Protein AF-M1ERC7-F1 (afdb_monomer_lite)

Organism: Mustela putorius furo (NCBI:txid9669)

InterPro domains:
  IPR040314 Protein DOP1 [PTHR14042] (1-343)
  IPR056458 DOP1-like, middle TPR domain [PF24597] (33-243)

pLDDT: mean 75.68, std 22.54, range [25.47, 97.25]

Secondary structure (DSSP, 8-state):
-HHHHHTTB-TTS-B-S---SS-S-HHHHHHHHIIIIIHHHHHHHHHHHHT---SS--HHHHHHHHHHHHHHHHHHHT-TTTHHHHHHHHHHHHHHHHHHHHHHHHGGG-----SS--HHHHHHHHH-HHHHHHHHHHHHHHHTS-TTHHHHHHHHHHHHTTS-S-----SS--SSPPPPHHHHHHHHHHHHHHS-GGG-HHIIIIIHHHHHHHHHHHHHH-GGGS-HHHHHHHHHHHHHHHHH----GGGTS--------------------------------PPPPP-------------HHHHHHS---SS-TT-TTTTSTTSHHHHHHHHHHHHHHHHHIIIIIGGGSSS--------

Radius of gyration: 28.23 Å; chains: 1; bounding box: 83×84×84 Å

Sequence (363 aa):
RLYAWLLGSDIKGNTIVPESELSNSYEDQSSYFFERYSKDLLVEGLAEILHQKFSDADVEERHHAYLKPFRVLVSLLDKPEIGPRVVGDLFLEVIRAFYSYCGDALGSDLKLSYTQSGNSLVSAIKENRNASEIVKTVNLLITSLSTDFLWDYMTRCFEDCFRPAKRTFPVGKSISPPPTVSELCTLLVFLLDVIPLELYSEVQTQYLPQVLGCLVQPLAEEMEALSLPELTQALKTCFKVLSKVQMPPSYLDMEPTSGSTSPVKGENCEVIIDTKAVIPADEDASFPPLKSEDSGIGLSASSPELSEHLRVPRVSPEKDDVWKKGGSMQRTFLCIQELIANFAHKNIFGAQLAGSREENKCD

Structure (mmCIF, N/CA/C/O backbone):
data_AF-M1ERC7-F1
#
_entry.id   AF-M1ERC7-F1
#
loop_
_atom_site.group_PDB
_atom_site.id
_atom_site.type_symbol
_atom_site.label_atom_id
_atom_site.label_alt_id
_atom_site.label_comp_id
_atom_site.label_asym_id
_atom_site.label_entity_id
_atom_site.label_seq_id
_atom_site.pdbx_PDB_ins_code
_atom_site.Cartn_x
_atom_site.Cartn_y
_atom_site.Cartn_z
_atom_site.occupancy
_atom_site.B_iso_or_equiv
_atom_site.auth_seq_id
_atom_site.auth_comp_id
_atom_site.auth_asym_id
_atom_site.auth_atom_id
_atom_site.pdbx_PDB_model_num
ATOM 1 N N . ARG A 1 1 ? 18.294 3.013 -24.416 1.00 86.06 1 ARG A N 1
ATOM 2 C CA . ARG A 1 1 ? 17.858 2.029 -25.443 1.00 86.06 1 ARG A CA 1
ATOM 3 C C . ARG A 1 1 ? 16.463 1.500 -25.143 1.00 86.06 1 ARG A C 1
ATOM 5 O O . ARG A 1 1 ? 15.599 1.761 -25.957 1.00 86.06 1 ARG A O 1
ATOM 12 N N . LEU A 1 2 ? 16.225 0.851 -23.993 1.00 87.50 2 LEU A N 1
ATOM 13 C CA . LEU A 1 2 ? 14.877 0.394 -23.614 1.00 87.50 2 LEU A CA 1
ATOM 14 C C . LEU A 1 2 ? 13.842 1.532 -23.653 1.00 87.50 2 LEU A C 1
ATOM 16 O O . LEU A 1 2 ? 12.835 1.391 -24.326 1.00 87.50 2 LEU A O 1
ATOM 20 N N . TYR A 1 3 ? 14.139 2.686 -23.044 1.00 90.06 3 TYR A N 1
ATOM 21 C CA . TYR A 1 3 ? 13.243 3.851 -23.101 1.00 90.06 3 TYR A CA 1
ATOM 22 C C . TYR A 1 3 ? 12.925 4.323 -24.523 1.00 90.06 3 TYR A C 1
ATOM 24 O O . TYR A 1 3 ? 11.787 4.658 -24.803 1.00 90.06 3 TYR A O 1
ATOM 32 N N . ALA A 1 4 ? 13.901 4.293 -25.436 1.00 88.50 4 ALA A N 1
ATOM 33 C CA . ALA A 1 4 ? 13.665 4.669 -26.828 1.00 88.50 4 ALA A CA 1
ATOM 34 C C . ALA A 1 4 ? 12.665 3.706 -27.493 1.00 88.50 4 ALA A C 1
ATOM 36 O O . ALA A 1 4 ? 11.726 4.138 -28.148 1.00 88.50 4 ALA A O 1
ATOM 37 N N . TRP A 1 5 ? 12.800 2.401 -27.224 1.00 89.12 5 TRP A N 1
ATOM 38 C CA . TRP A 1 5 ? 11.854 1.393 -27.704 1.00 89.12 5 TRP A CA 1
ATOM 39 C C . TRP A 1 5 ? 10.451 1.577 -27.114 1.00 89.12 5 TRP A C 1
ATOM 41 O O . TRP A 1 5 ? 9.474 1.551 -27.854 1.00 89.12 5 TRP A O 1
ATOM 51 N N . LEU A 1 6 ? 10.356 1.833 -25.804 1.00 91.06 6 LEU A N 1
ATOM 52 C CA . LEU A 1 6 ? 9.080 2.067 -25.120 1.00 91.06 6 LEU A CA 1
ATOM 53 C C . LEU A 1 6 ? 8.359 3.327 -25.624 1.00 91.06 6 LEU A C 1
ATOM 55 O O . LEU A 1 6 ? 7.132 3.337 -25.653 1.00 91.06 6 LEU A O 1
ATOM 59 N N . LEU A 1 7 ? 9.107 4.353 -26.041 1.00 89.50 7 LEU A N 1
ATOM 60 C CA . LEU A 1 7 ? 8.587 5.643 -26.514 1.00 89.50 7 LEU A CA 1
ATOM 61 C C . LEU A 1 7 ? 8.508 5.754 -28.047 1.00 89.50 7 LEU A C 1
ATOM 63 O O . LEU A 1 7 ? 8.162 6.811 -28.562 1.00 89.50 7 LEU A O 1
ATOM 67 N N . GLY A 1 8 ? 8.843 4.698 -28.796 1.00 86.38 8 GLY A N 1
ATOM 68 C CA . GLY A 1 8 ? 8.731 4.703 -30.261 1.00 86.38 8 GLY A CA 1
ATOM 69 C C . GLY A 1 8 ? 9.753 5.599 -30.973 1.00 86.38 8 GLY A C 1
ATOM 70 O O . GLY A 1 8 ? 9.501 6.062 -32.089 1.00 86.38 8 GLY A O 1
ATOM 71 N N . SER A 1 9 ? 10.908 5.832 -30.345 1.00 85.12 9 SER A N 1
ATOM 72 C CA . SER A 1 9 ? 12.025 6.604 -30.896 1.00 85.12 9 SER A CA 1
ATOM 73 C C . SER A 1 9 ? 13.241 5.726 -31.203 1.00 85.12 9 SER A C 1
ATOM 75 O O . SER A 1 9 ? 13.438 4.642 -30.643 1.00 85.12 9 SER A O 1
ATOM 77 N N . ASP A 1 10 ? 14.090 6.184 -32.121 1.00 82.12 10 ASP A N 1
ATOM 78 C CA . ASP A 1 10 ? 15.396 5.573 -32.343 1.00 82.12 10 ASP A CA 1
ATOM 79 C C . ASP A 1 10 ? 16.378 5.928 -31.205 1.00 82.12 10 ASP A C 1
ATOM 81 O O . ASP A 1 10 ? 16.125 6.767 -30.340 1.00 82.12 10 ASP A O 1
ATOM 85 N N . ILE A 1 11 ? 17.557 5.299 -31.192 1.00 79.62 11 ILE A N 1
ATOM 86 C CA . ILE A 1 11 ? 18.588 5.581 -30.174 1.00 79.62 11 ILE A CA 1
ATOM 87 C C . ILE A 1 11 ? 19.139 7.018 -30.216 1.00 79.62 11 ILE A C 1
ATOM 89 O O . ILE A 1 11 ? 19.905 7.384 -29.325 1.00 79.62 11 ILE A O 1
ATOM 93 N N . LYS A 1 12 ? 18.803 7.794 -31.251 1.00 78.19 12 LYS A N 1
ATOM 94 C CA . LYS A 1 12 ? 19.171 9.198 -31.442 1.00 78.19 12 LYS A CA 1
ATOM 95 C C . LYS A 1 12 ? 18.010 10.152 -31.109 1.00 78.19 12 LYS A C 1
ATOM 97 O O . LYS A 1 12 ? 18.228 11.356 -31.160 1.00 78.19 12 LYS A O 1
ATOM 102 N N . GLY A 1 13 ? 16.832 9.635 -30.742 1.00 70.38 13 GLY A N 1
ATOM 103 C CA . GLY A 1 13 ? 15.638 10.414 -30.407 1.00 70.38 13 GLY A CA 1
ATOM 104 C C . GLY A 1 13 ? 14.727 10.750 -31.593 1.00 70.38 13 GLY A C 1
ATOM 105 O O . GLY A 1 13 ? 13.829 11.567 -31.440 1.00 70.38 13 GLY A O 1
ATOM 106 N N . ASN A 1 14 ? 14.929 10.151 -32.770 1.00 72.88 14 ASN A N 1
ATOM 107 C CA . ASN A 1 14 ? 14.043 10.366 -33.916 1.00 72.88 14 ASN A CA 1
ATOM 108 C C . ASN A 1 14 ? 12.786 9.499 -33.788 1.00 72.88 14 ASN A C 1
ATOM 110 O O . ASN A 1 14 ? 12.894 8.284 -33.602 1.00 72.88 14 ASN A O 1
ATOM 114 N N . THR A 1 15 ? 11.608 10.102 -33.933 1.00 70.94 15 THR A N 1
ATOM 115 C CA . THR A 1 15 ? 10.321 9.395 -33.927 1.00 70.94 15 THR A CA 1
ATOM 116 C C . THR A 1 15 ? 10.227 8.432 -35.113 1.00 70.94 15 THR A C 1
ATOM 118 O O . THR A 1 15 ? 10.478 8.813 -36.255 1.00 70.94 15 THR A O 1
ATOM 121 N N . ILE A 1 16 ? 9.872 7.170 -34.852 1.00 68.75 16 ILE A N 1
ATOM 122 C CA . ILE A 1 16 ? 9.747 6.119 -35.885 1.00 68.75 16 ILE A CA 1
ATOM 123 C C . ILE A 1 16 ? 8.293 6.012 -36.396 1.00 68.75 16 ILE A C 1
ATOM 125 O O . ILE A 1 16 ? 8.020 5.408 -37.433 1.00 68.75 16 ILE A O 1
ATOM 129 N N . VAL A 1 17 ? 7.345 6.600 -35.665 1.00 63.00 17 VAL A N 1
ATOM 130 C CA . VAL A 1 17 ? 5.902 6.527 -35.930 1.00 63.00 17 VAL A CA 1
ATOM 131 C C . VAL A 1 17 ? 5.508 7.525 -37.029 1.00 63.00 17 VAL A C 1
ATOM 133 O O . VAL A 1 17 ? 5.978 8.662 -36.987 1.00 63.00 17 VAL A O 1
ATOM 136 N N . PRO A 1 18 ? 4.643 7.150 -37.994 1.00 55.28 18 PRO A N 1
ATOM 137 C CA . PRO A 1 18 ? 4.116 8.095 -38.977 1.00 55.28 18 PRO A CA 1
ATOM 138 C C . PRO A 1 18 ? 3.372 9.231 -38.267 1.00 55.28 18 PRO A C 1
ATOM 140 O O . PRO A 1 18 ? 2.597 8.947 -37.354 1.00 55.28 18 PRO A O 1
ATOM 143 N N . GLU A 1 19 ? 3.594 10.482 -38.687 1.00 54.75 19 GLU A N 1
ATOM 144 C CA . GLU A 1 19 ? 2.871 11.659 -38.187 1.00 54.75 19 GLU A CA 1
ATOM 145 C C . GLU A 1 19 ? 1.362 11.375 -38.183 1.00 54.75 19 GLU A C 1
ATOM 147 O O . GLU A 1 19 ? 0.713 11.291 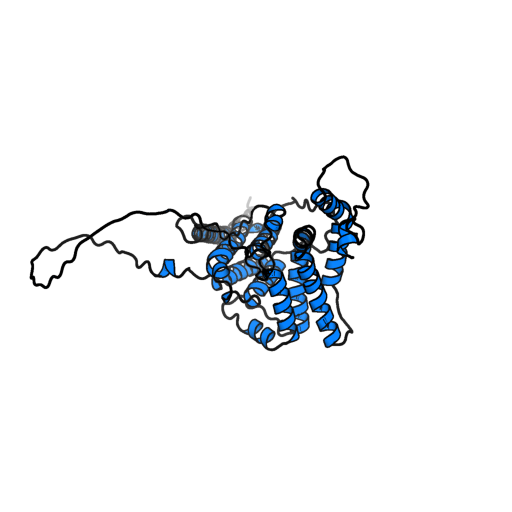-39.224 1.00 54.75 19 GLU A O 1
ATOM 152 N N . SER A 1 20 ? 0.802 11.164 -36.995 1.00 51.47 20 SER A N 1
ATOM 153 C CA . SER A 1 20 ? -0.640 11.197 -36.806 1.00 51.47 20 SER A CA 1
ATOM 154 C C . SER A 1 20 ? -1.035 12.670 -36.782 1.00 51.47 20 SER A C 1
ATOM 156 O O . SER A 1 20 ? -0.405 13.451 -36.076 1.00 51.47 20 SER A O 1
ATOM 158 N N . GLU A 1 21 ? -2.098 13.044 -37.497 1.00 53.88 21 GLU A N 1
ATOM 159 C CA . GLU A 1 21 ? -2.642 14.415 -37.567 1.00 53.88 21 GLU A CA 1
ATOM 160 C C . GLU A 1 21 ? -3.097 14.993 -36.200 1.00 53.88 21 GLU A C 1
ATOM 162 O O . GLU A 1 21 ? -3.623 16.103 -36.129 1.00 53.88 21 GLU A O 1
ATOM 167 N N . LEU A 1 22 ? -2.897 14.261 -35.098 1.00 54.19 22 LEU A N 1
ATOM 168 C CA . LEU A 1 22 ? -3.092 14.716 -33.727 1.00 54.19 22 LEU A CA 1
ATOM 169 C C . LEU A 1 22 ? -1.740 15.078 -33.082 1.00 54.19 22 LEU A C 1
ATOM 171 O O . LEU A 1 22 ? -1.038 14.197 -32.596 1.00 54.19 22 LEU A O 1
ATOM 175 N N . SER A 1 23 ? -1.469 16.385 -32.997 1.00 51.91 23 SER A N 1
ATOM 176 C CA . SER A 1 23 ? -0.420 17.059 -32.204 1.00 51.91 23 SER A CA 1
ATOM 177 C C . SER A 1 23 ? 0.955 17.307 -32.860 1.00 51.91 23 SER A C 1
ATOM 179 O O . SER A 1 23 ? 1.642 16.407 -33.337 1.00 51.91 23 SER A O 1
ATOM 181 N N . ASN A 1 24 ? 1.378 18.580 -32.788 1.00 56.75 24 ASN A N 1
ATOM 182 C CA . ASN A 1 24 ? 2.671 19.114 -33.238 1.00 56.75 24 ASN A CA 1
ATOM 183 C C . ASN A 1 24 ? 3.792 18.997 -32.173 1.00 56.75 24 ASN A C 1
ATOM 185 O O . ASN A 1 24 ? 4.873 19.550 -32.369 1.00 56.75 24 ASN A O 1
ATOM 189 N N . SER A 1 25 ? 3.537 18.345 -31.030 1.00 63.69 25 SER A N 1
ATOM 190 C CA . SER A 1 25 ? 4.474 18.206 -29.904 1.00 63.69 25 SER A CA 1
ATOM 191 C C . SER A 1 25 ? 5.096 16.801 -29.852 1.00 63.69 25 SER A C 1
ATOM 193 O O . SER A 1 25 ? 4.392 15.795 -29.927 1.00 63.69 25 SER A O 1
ATOM 195 N N . TYR A 1 26 ? 6.421 16.715 -29.687 1.00 62.91 26 TYR A N 1
ATOM 196 C CA . TYR A 1 26 ? 7.154 15.445 -29.544 1.00 62.91 26 TYR A CA 1
ATOM 197 C C . TYR A 1 26 ? 6.795 14.683 -28.250 1.00 62.91 26 TYR A C 1
ATOM 199 O O . TYR A 1 26 ? 6.750 13.448 -28.241 1.00 62.91 26 TYR A O 1
ATOM 207 N N . GLU A 1 27 ? 6.508 15.403 -27.161 1.00 65.75 27 GLU A N 1
ATOM 208 C CA . GLU A 1 27 ? 6.113 14.814 -25.869 1.00 65.75 27 GLU A CA 1
ATOM 209 C C . GLU A 1 27 ? 4.746 14.118 -25.961 1.00 65.75 27 GLU A C 1
ATOM 211 O O . GLU A 1 27 ? 4.568 13.012 -25.439 1.00 65.75 27 GLU A O 1
ATOM 216 N N . ASP A 1 28 ? 3.814 14.700 -26.723 1.00 72.06 28 ASP A N 1
ATOM 217 C CA . ASP A 1 28 ? 2.489 14.119 -26.960 1.00 72.06 28 ASP A CA 1
ATOM 218 C C . ASP A 1 28 ? 2.580 12.834 -27.789 1.00 72.06 28 ASP A C 1
ATOM 220 O O . ASP A 1 28 ? 1.895 11.851 -27.501 1.00 72.06 28 ASP A O 1
ATOM 224 N N . GLN A 1 29 ? 3.459 12.806 -28.796 1.00 79.00 29 GLN A N 1
ATOM 225 C CA . GLN A 1 29 ? 3.671 11.625 -29.640 1.00 79.00 29 GLN A CA 1
ATOM 226 C C . GLN A 1 29 ? 4.288 10.462 -28.853 1.00 79.00 29 GLN A C 1
ATOM 228 O O . GLN A 1 29 ? 3.850 9.317 -28.996 1.00 79.00 29 GLN A O 1
ATOM 233 N N . SER A 1 30 ? 5.269 10.755 -27.995 1.00 82.94 30 SER A N 1
ATOM 234 C CA . SER A 1 30 ? 5.944 9.759 -27.152 1.00 82.94 30 SER A CA 1
ATOM 235 C C . SER A 1 30 ? 4.983 9.156 -26.122 1.00 82.94 30 SER A C 1
ATOM 237 O O . SER A 1 30 ? 4.906 7.934 -25.974 1.00 82.94 30 SER A O 1
ATOM 239 N N . SER A 1 31 ? 4.191 10.009 -25.466 1.00 84.44 31 SER A N 1
ATOM 240 C CA . SER A 1 31 ? 3.171 9.598 -24.496 1.00 84.44 31 SER A CA 1
ATOM 241 C C . SER A 1 31 ? 2.062 8.774 -25.151 1.00 84.44 31 SER A C 1
ATOM 243 O O . SER A 1 31 ? 1.659 7.735 -24.626 1.00 84.44 31 SER A O 1
ATOM 245 N N . TYR A 1 32 ? 1.598 9.198 -26.330 1.00 84.75 32 TYR A N 1
ATOM 246 C CA . TYR A 1 32 ? 0.604 8.466 -27.111 1.00 84.75 32 TYR A CA 1
ATOM 247 C C . TYR A 1 32 ? 1.101 7.080 -27.522 1.00 84.75 32 TYR A C 1
ATOM 249 O O . TYR A 1 32 ? 0.381 6.090 -27.378 1.00 84.75 32 TYR A O 1
ATOM 257 N N . PHE A 1 33 ? 2.332 6.997 -28.034 1.00 88.81 33 PHE A N 1
ATOM 258 C CA . PHE A 1 33 ? 2.923 5.726 -28.432 1.00 88.81 33 PHE A CA 1
ATOM 259 C C . PHE A 1 33 ? 3.041 4.777 -27.240 1.00 88.81 33 PHE A C 1
ATOM 261 O O . PHE A 1 33 ? 2.647 3.612 -27.341 1.00 88.81 33 PHE A O 1
ATOM 268 N N . PHE A 1 34 ? 3.549 5.281 -26.113 1.00 90.75 34 PHE A N 1
ATOM 269 C CA . PHE A 1 34 ? 3.705 4.489 -24.903 1.00 90.75 34 PHE A CA 1
ATOM 270 C C . PHE A 1 34 ? 2.368 3.913 -24.435 1.00 90.75 34 PHE A C 1
ATOM 272 O O . PHE A 1 34 ? 2.259 2.696 -24.280 1.00 90.75 34 PHE A O 1
ATOM 279 N N . GLU A 1 35 ? 1.346 4.762 -24.292 1.00 89.06 35 GLU A N 1
ATOM 280 C CA . GLU A 1 35 ? 0.014 4.349 -23.840 1.00 89.06 35 GLU A CA 1
ATOM 281 C C . GLU A 1 35 ? -0.619 3.330 -24.793 1.00 89.06 35 GLU A C 1
ATOM 283 O O . GLU A 1 35 ? -1.254 2.378 -24.352 1.00 89.06 35 GLU A O 1
ATOM 288 N N . ARG A 1 36 ? -0.434 3.504 -26.107 1.00 88.00 36 ARG A N 1
ATOM 289 C CA . ARG A 1 36 ? -1.098 2.668 -27.111 1.00 88.00 36 ARG A CA 1
ATOM 290 C C . ARG A 1 36 ? -0.432 1.310 -27.335 1.00 88.00 36 ARG A C 1
ATOM 292 O O . ARG A 1 36 ? -1.132 0.367 -27.702 1.00 88.00 36 ARG A O 1
ATOM 299 N N . TYR A 1 37 ? 0.892 1.215 -27.204 1.00 89.69 37 TYR A N 1
ATOM 300 C CA . TYR A 1 37 ? 1.636 0.035 -27.668 1.00 89.69 37 TYR A CA 1
ATOM 301 C C . TYR A 1 37 ? 2.538 -0.610 -26.616 1.00 89.69 37 TYR A C 1
ATOM 303 O O . TYR A 1 37 ? 2.740 -1.822 -26.663 1.00 89.69 37 TYR A O 1
ATOM 311 N N . SER A 1 38 ? 3.101 0.171 -25.693 1.00 93.50 38 SER A N 1
ATOM 312 C CA . SER A 1 38 ? 4.188 -0.297 -24.822 1.00 93.50 38 SER A CA 1
ATOM 313 C C . SER A 1 38 ? 3.749 -0.539 -23.384 1.00 93.50 38 SER A C 1
ATO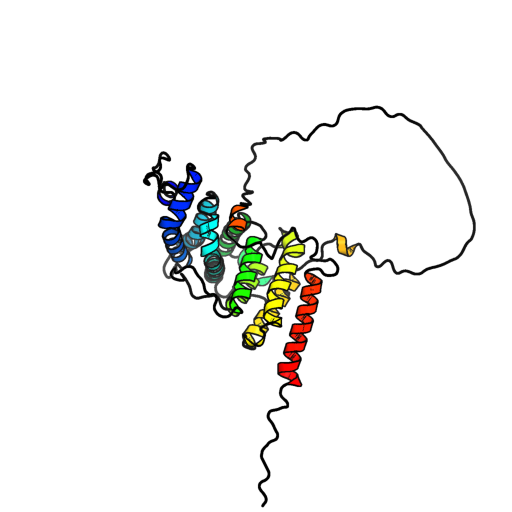M 315 O O . SER A 1 38 ? 4.295 -1.424 -22.725 1.00 93.50 38 SER A O 1
ATOM 317 N N . LYS A 1 39 ? 2.789 0.249 -22.889 1.00 92.81 39 LYS A N 1
ATOM 318 C CA . LYS A 1 39 ? 2.392 0.275 -21.481 1.00 92.81 39 LYS A CA 1
ATOM 319 C C . LYS A 1 39 ? 1.920 -1.088 -20.986 1.00 92.81 39 LYS A C 1
ATOM 321 O O . LYS A 1 39 ? 2.518 -1.612 -20.053 1.00 92.81 39 LYS A O 1
ATOM 326 N N . ASP A 1 40 ? 0.930 -1.684 -21.647 1.00 91.69 40 ASP A N 1
ATOM 327 C CA . ASP A 1 40 ? 0.350 -2.965 -21.221 1.00 91.69 40 ASP A CA 1
ATOM 328 C C . ASP A 1 40 ? 1.393 -4.092 -21.195 1.00 91.69 40 ASP A C 1
ATOM 330 O O . ASP A 1 40 ? 1.443 -4.869 -20.246 1.00 91.69 40 ASP A O 1
ATOM 334 N N . LEU A 1 41 ? 2.285 -4.137 -22.193 1.00 92.69 41 LEU A N 1
ATOM 335 C CA . LEU A 1 41 ? 3.365 -5.129 -22.264 1.00 92.69 41 LEU A CA 1
ATOM 336 C C . LEU A 1 41 ? 4.388 -4.947 -21.138 1.00 92.69 41 LEU A C 1
ATOM 338 O O . LEU A 1 41 ? 4.870 -5.924 -20.562 1.00 92.69 41 LEU A O 1
ATOM 342 N N . LEU A 1 42 ? 4.744 -3.696 -20.833 1.00 94.31 42 LEU A N 1
ATOM 343 C CA . LEU A 1 42 ? 5.668 -3.383 -19.748 1.00 94.31 42 LEU A CA 1
ATOM 344 C C . LEU A 1 42 ? 5.052 -3.720 -18.388 1.00 94.31 42 LEU A C 1
ATOM 346 O O . LEU A 1 42 ? 5.729 -4.297 -17.540 1.00 94.31 42 LEU A O 1
ATOM 350 N N . VAL A 1 43 ? 3.776 -3.387 -18.198 1.00 93.38 43 VAL A N 1
ATOM 351 C CA . VAL A 1 43 ? 3.012 -3.699 -16.990 1.00 93.38 43 VAL A CA 1
ATOM 352 C C . VAL A 1 43 ? 2.912 -5.216 -16.795 1.00 93.38 43 VAL A C 1
ATOM 354 O O . VAL A 1 43 ? 3.274 -5.708 -15.729 1.00 93.38 43 VAL A O 1
ATOM 357 N N . GLU A 1 44 ? 2.524 -5.974 -17.824 1.00 92.56 44 GLU A N 1
ATOM 358 C CA . GLU A 1 44 ? 2.437 -7.442 -17.765 1.00 92.56 44 GLU A CA 1
ATOM 359 C C . GLU A 1 44 ? 3.797 -8.080 -17.435 1.00 92.56 44 GLU A C 1
ATOM 361 O O . GLU A 1 44 ? 3.897 -8.890 -16.512 1.00 92.56 44 GLU A O 1
ATOM 366 N N . GLY A 1 45 ? 4.869 -7.654 -18.112 1.00 93.06 45 GLY A N 1
ATOM 367 C CA . GLY A 1 45 ? 6.212 -8.183 -17.864 1.00 93.06 45 GLY A CA 1
ATOM 368 C C . GLY A 1 45 ? 6.754 -7.852 -16.469 1.00 93.06 45 GLY A C 1
ATOM 369 O O . GLY A 1 45 ? 7.404 -8.684 -15.839 1.00 93.06 45 GLY A O 1
ATOM 370 N N . LEU A 1 46 ? 6.490 -6.651 -15.947 1.00 94.75 46 LEU A N 1
ATOM 371 C CA . LEU A 1 46 ? 6.910 -6.275 -14.593 1.00 94.75 46 LEU A CA 1
ATOM 372 C C . LEU A 1 46 ? 6.100 -6.991 -13.516 1.00 94.75 46 LEU A C 1
ATOM 374 O O . LEU A 1 46 ? 6.675 -7.383 -12.501 1.00 94.75 46 LEU A O 1
ATOM 378 N N . ALA A 1 47 ? 4.803 -7.190 -13.736 1.00 93.62 47 ALA A N 1
ATOM 379 C CA . ALA A 1 47 ? 3.984 -7.995 -12.846 1.00 93.62 47 ALA A CA 1
ATOM 380 C C . ALA A 1 47 ? 4.486 -9.436 -12.755 1.00 93.62 47 ALA A C 1
ATOM 382 O O . ALA A 1 47 ? 4.635 -9.964 -11.655 1.00 93.62 47 ALA A O 1
ATOM 383 N N . GLU A 1 48 ? 4.830 -10.045 -13.893 1.00 92.00 48 GLU A N 1
ATOM 384 C CA . GLU A 1 48 ? 5.414 -11.384 -13.909 1.00 92.00 48 GLU A CA 1
ATOM 385 C C . GLU A 1 48 ? 6.714 -11.431 -13.091 1.00 92.00 48 GLU A C 1
ATOM 387 O O . GLU A 1 48 ? 6.928 -12.383 -12.344 1.00 92.00 48 GLU A O 1
ATOM 392 N N . ILE A 1 49 ? 7.548 -10.381 -13.151 1.00 92.94 49 ILE A N 1
ATOM 393 C CA . ILE A 1 49 ? 8.768 -10.267 -12.333 1.00 92.94 49 ILE A CA 1
ATOM 394 C C . ILE A 1 49 ? 8.454 -10.103 -10.836 1.00 92.94 49 ILE A C 1
ATOM 396 O O . ILE A 1 49 ? 9.164 -10.661 -9.999 1.00 92.94 49 ILE A O 1
ATOM 400 N N . LEU A 1 50 ? 7.402 -9.363 -10.483 1.00 94.12 50 LEU A N 1
ATOM 401 C CA . LEU A 1 50 ? 6.944 -9.178 -9.099 1.00 94.12 50 LEU A CA 1
ATOM 402 C C . LEU A 1 50 ? 6.341 -10.455 -8.489 1.00 94.12 50 LEU A C 1
ATOM 404 O O . LEU A 1 50 ? 6.315 -10.593 -7.268 1.00 94.12 50 LEU A O 1
ATOM 408 N N . HIS A 1 51 ? 5.863 -11.391 -9.312 1.00 89.81 51 HIS A N 1
ATOM 409 C CA . HIS A 1 51 ? 5.262 -12.658 -8.869 1.00 89.81 51 HIS A CA 1
ATOM 410 C C . HIS A 1 51 ? 6.220 -13.851 -8.899 1.00 89.81 51 HIS A C 1
ATOM 412 O O . HIS A 1 51 ? 5.800 -14.984 -8.638 1.00 89.81 51 HIS A O 1
ATOM 418 N N . GLN A 1 52 ? 7.498 -13.630 -9.217 1.00 84.31 52 GLN A N 1
ATOM 419 C CA . GLN A 1 52 ? 8.472 -14.713 -9.330 1.00 84.31 52 GLN A CA 1
ATOM 420 C C . GLN A 1 52 ? 8.644 -15.455 -8.002 1.00 84.31 52 GLN A C 1
ATOM 422 O O . GLN A 1 52 ? 8.811 -14.860 -6.939 1.00 84.31 52 GLN A O 1
ATOM 427 N N . LYS A 1 53 ? 8.641 -16.789 -8.084 1.00 80.88 53 LYS A N 1
ATOM 428 C CA . LYS A 1 53 ? 8.931 -17.687 -6.962 1.00 80.88 53 LYS A CA 1
ATOM 429 C C . LYS A 1 53 ? 10.302 -18.314 -7.159 1.00 80.88 53 LYS A C 1
ATOM 431 O O . LYS A 1 53 ? 10.570 -18.897 -8.206 1.00 80.88 53 LYS A O 1
ATOM 436 N N . PHE A 1 54 ? 11.146 -18.252 -6.135 1.00 73.81 54 PHE A N 1
ATOM 437 C CA . PHE A 1 54 ? 12.517 -18.761 -6.189 1.00 73.81 54 PHE A CA 1
ATOM 438 C C . PHE A 1 54 ? 12.652 -20.031 -5.340 1.00 73.81 54 PHE A C 1
ATOM 440 O O . PHE A 1 54 ? 13.182 -19.972 -4.232 1.00 73.81 54 PHE A O 1
ATOM 447 N N . SER A 1 55 ? 12.160 -21.182 -5.822 1.00 63.22 55 SER A N 1
ATOM 448 C CA . SER A 1 55 ? 12.178 -22.436 -5.041 1.00 63.22 55 SER A CA 1
ATOM 449 C C . SER A 1 55 ? 13.582 -23.012 -4.826 1.00 63.22 55 SER A C 1
ATOM 451 O O . SER A 1 55 ? 13.832 -23.551 -3.754 1.00 63.22 55 SER A O 1
ATOM 453 N N . ASP A 1 56 ? 14.514 -22.813 -5.767 1.00 60.34 56 ASP A N 1
ATOM 454 C CA . ASP A 1 56 ? 15.786 -23.566 -5.806 1.00 60.34 56 ASP A CA 1
ATOM 455 C C . ASP A 1 56 ? 17.058 -22.704 -5.968 1.00 60.34 56 ASP A C 1
ATOM 457 O O . ASP A 1 56 ? 18.140 -23.235 -6.205 1.00 60.34 56 ASP A O 1
ATOM 461 N N . ALA A 1 57 ? 16.949 -21.376 -5.860 1.00 64.44 57 ALA A N 1
ATOM 462 C CA . ALA A 1 57 ? 18.093 -20.469 -5.999 1.00 64.44 57 ALA A CA 1
ATOM 463 C C . ALA A 1 57 ? 18.941 -20.388 -4.716 1.00 64.44 57 ALA A C 1
ATOM 465 O O . ALA A 1 57 ? 18.412 -20.503 -3.605 1.00 64.44 57 ALA A O 1
ATOM 466 N N . ASP A 1 58 ? 20.243 -20.130 -4.879 1.00 74.94 58 ASP A N 1
ATOM 467 C CA . ASP A 1 58 ? 21.136 -19.778 -3.771 1.00 74.94 58 ASP A CA 1
ATOM 468 C C . ASP A 1 58 ? 20.618 -18.538 -3.018 1.00 74.94 58 ASP A C 1
ATOM 470 O O . ASP A 1 58 ? 19.923 -17.692 -3.586 1.00 74.94 58 ASP A O 1
ATOM 474 N N . VAL A 1 59 ? 20.945 -18.417 -1.728 1.00 73.44 59 VAL A N 1
ATOM 475 C CA . VAL A 1 59 ? 20.410 -17.357 -0.853 1.00 73.44 59 VAL A CA 1
ATOM 476 C C . VAL A 1 59 ? 20.769 -15.960 -1.375 1.00 73.44 59 VAL A C 1
ATOM 478 O O . VAL A 1 59 ? 19.922 -15.065 -1.347 1.00 73.44 59 VAL A O 1
ATOM 481 N N . GLU A 1 60 ? 21.984 -15.779 -1.899 1.00 74.94 60 GLU A N 1
ATOM 482 C CA . GLU A 1 60 ? 22.448 -14.504 -2.465 1.00 74.94 60 GLU A CA 1
ATOM 483 C C . GLU A 1 60 ? 21.790 -14.203 -3.823 1.00 74.94 60 GLU A C 1
ATOM 485 O O . GLU A 1 60 ? 21.387 -13.071 -4.102 1.00 74.94 60 GLU A O 1
ATOM 490 N N . GLU A 1 61 ? 21.612 -15.222 -4.667 1.00 79.38 61 GLU A N 1
ATOM 491 C CA . GLU A 1 61 ? 20.947 -15.073 -5.966 1.00 79.38 61 GLU A CA 1
ATOM 492 C C . GLU A 1 61 ? 19.456 -14.748 -5.798 1.00 79.38 61 GLU A C 1
ATOM 494 O O . GLU A 1 61 ? 18.931 -13.842 -6.454 1.00 79.38 61 GLU A O 1
ATOM 499 N N . ARG A 1 62 ? 18.792 -15.409 -4.843 1.00 80.56 62 ARG A N 1
ATOM 500 C CA . ARG A 1 62 ? 17.410 -15.122 -4.438 1.00 80.56 62 ARG A CA 1
ATOM 501 C C . ARG A 1 62 ? 17.271 -13.693 -3.912 1.00 80.56 62 ARG A C 1
ATOM 503 O O . ARG A 1 62 ? 16.335 -12.990 -4.288 1.00 80.56 62 ARG A O 1
ATOM 510 N N . HIS A 1 63 ? 18.215 -13.241 -3.086 1.00 82.06 63 HIS A N 1
ATOM 511 C CA . HIS A 1 63 ? 18.226 -11.875 -2.561 1.00 82.06 63 HIS A CA 1
ATOM 512 C C . HIS A 1 63 ? 18.291 -10.827 -3.680 1.00 82.06 63 HIS A C 1
ATOM 514 O O . HIS A 1 63 ? 17.459 -9.919 -3.751 1.00 82.06 63 HIS A O 1
ATOM 520 N N . HIS A 1 64 ? 19.227 -10.983 -4.617 1.00 85.06 64 HIS A N 1
ATOM 521 C CA . HIS A 1 64 ? 19.318 -10.096 -5.776 1.00 85.06 64 HIS A CA 1
ATOM 522 C C . HIS A 1 64 ? 18.054 -10.109 -6.638 1.00 85.06 64 HIS A C 1
ATOM 524 O O . HIS A 1 64 ? 17.655 -9.060 -7.158 1.00 85.06 64 HIS A O 1
ATOM 530 N N . ALA A 1 65 ? 17.413 -11.269 -6.770 1.00 87.88 65 ALA A N 1
ATOM 531 C CA . ALA A 1 65 ? 16.193 -11.409 -7.543 1.00 87.88 65 ALA A CA 1
ATOM 532 C C . ALA A 1 65 ? 15.009 -10.645 -6.918 1.00 87.88 65 ALA A C 1
ATOM 534 O O . ALA A 1 65 ? 14.285 -9.976 -7.654 1.00 87.88 65 ALA A O 1
ATOM 535 N N . TYR A 1 66 ? 14.876 -10.625 -5.584 1.00 91.19 66 TYR A N 1
ATOM 536 C CA . TYR A 1 66 ? 13.841 -9.844 -4.888 1.00 91.19 66 TYR A CA 1
ATOM 537 C C . TYR A 1 66 ? 14.015 -8.327 -5.020 1.00 91.19 66 TYR A C 1
ATOM 539 O O . TYR A 1 66 ? 13.030 -7.595 -5.116 1.00 91.19 66 TYR A O 1
ATOM 547 N N . LEU A 1 67 ? 15.254 -7.826 -5.051 1.00 94.12 67 LEU A N 1
ATOM 548 C CA . LEU A 1 67 ? 15.511 -6.383 -5.166 1.00 94.12 67 LEU A CA 1
ATOM 549 C C . LEU A 1 67 ? 15.311 -5.848 -6.588 1.00 94.12 67 LEU A C 1
ATOM 551 O O . LEU A 1 67 ? 14.995 -4.670 -6.776 1.00 94.12 67 LEU A O 1
ATOM 555 N N . LYS A 1 68 ? 15.533 -6.695 -7.597 1.00 93.94 68 LYS A N 1
ATOM 556 C CA . LYS A 1 68 ? 15.496 -6.323 -9.014 1.00 93.94 68 LYS A CA 1
ATOM 557 C C . LYS A 1 68 ? 14.193 -5.629 -9.449 1.00 93.94 68 LYS A C 1
ATOM 559 O O . LYS A 1 68 ? 14.324 -4.553 -10.033 1.00 93.94 68 LYS A O 1
ATOM 564 N N . PRO A 1 69 ? 12.975 -6.153 -9.190 1.00 94.75 69 PRO A N 1
ATOM 565 C CA . PRO A 1 69 ? 11.743 -5.494 -9.633 1.00 94.75 69 PRO A CA 1
ATOM 566 C C . PRO A 1 69 ? 11.598 -4.080 -9.066 1.00 94.75 69 PRO A C 1
ATOM 568 O O . PRO A 1 69 ? 11.328 -3.146 -9.817 1.00 94.75 69 PRO A O 1
ATOM 571 N N . PHE A 1 70 ? 11.862 -3.892 -7.770 1.00 96.38 70 PHE A N 1
ATOM 572 C CA . PHE A 1 70 ? 11.758 -2.575 -7.139 1.00 96.38 70 PHE A CA 1
ATOM 573 C C . PHE A 1 70 ? 12.776 -1.584 -7.704 1.00 96.38 70 PHE A C 1
ATOM 575 O O . PHE A 1 70 ? 12.430 -0.439 -7.970 1.00 96.38 70 PHE A O 1
ATOM 582 N N . ARG A 1 71 ? 14.015 -2.023 -7.960 1.00 95.69 71 ARG A N 1
ATOM 583 C CA . ARG A 1 71 ? 15.044 -1.171 -8.581 1.00 95.69 71 ARG A CA 1
ATOM 584 C C . ARG A 1 71 ? 14.677 -0.759 -10.002 1.00 95.69 71 ARG A C 1
ATOM 586 O O . ARG A 1 71 ? 14.906 0.388 -10.364 1.00 95.69 71 ARG A O 1
ATOM 593 N N . VAL A 1 72 ? 14.102 -1.670 -10.790 1.00 94.88 72 VAL A N 1
ATOM 594 C CA . VAL A 1 72 ? 13.606 -1.335 -12.132 1.00 94.88 72 VAL A CA 1
ATOM 595 C C . VAL A 1 72 ? 12.509 -0.278 -12.034 1.00 94.88 72 VAL A C 1
ATOM 597 O O . VAL A 1 72 ? 12.591 0.716 -12.744 1.00 94.88 72 VAL A O 1
ATOM 600 N N . LEU A 1 73 ? 11.543 -0.439 -11.125 1.00 95.12 73 LEU A N 1
ATOM 601 C CA . LEU A 1 73 ? 10.474 0.544 -10.912 1.00 95.12 73 LEU A CA 1
ATOM 602 C C . LEU A 1 73 ? 11.013 1.916 -10.486 1.00 95.12 73 LEU A C 1
ATOM 604 O O . LEU A 1 73 ? 10.581 2.919 -11.044 1.00 95.12 73 LEU A O 1
ATOM 608 N N . VAL A 1 74 ? 12.000 1.966 -9.580 1.00 93.94 74 VAL A N 1
ATOM 609 C CA . VAL A 1 74 ? 12.685 3.220 -9.209 1.00 93.94 74 VAL A CA 1
ATOM 610 C C . VAL A 1 74 ? 13.292 3.884 -10.446 1.00 93.94 74 VAL A C 1
ATOM 612 O O . VAL A 1 74 ? 13.045 5.057 -10.686 1.00 93.94 74 VAL A O 1
ATOM 615 N N . SER A 1 75 ? 14.014 3.138 -11.287 1.00 93.00 75 SER A N 1
ATOM 616 C CA . SER A 1 75 ? 14.579 3.697 -12.523 1.00 93.00 75 SER A CA 1
ATOM 617 C C . SER A 1 75 ? 13.518 4.121 -13.544 1.00 93.00 75 SER A C 1
ATOM 619 O O . SER A 1 75 ? 13.768 4.996 -14.367 1.00 93.00 75 SER A O 1
ATOM 621 N N . LEU A 1 76 ? 12.336 3.499 -13.558 1.00 92.19 76 LEU A N 1
ATOM 622 C CA . LEU A 1 76 ? 11.249 3.935 -14.438 1.00 92.19 76 LEU A CA 1
ATOM 623 C C . LEU A 1 76 ? 10.655 5.275 -13.990 1.00 92.19 76 LEU A C 1
ATOM 625 O O . LEU A 1 76 ? 10.241 6.041 -14.855 1.00 92.19 76 LEU A O 1
ATOM 629 N N . LEU A 1 77 ? 10.651 5.578 -12.686 1.00 90.19 77 LEU A N 1
ATOM 630 C CA . LEU A 1 77 ? 10.190 6.866 -12.152 1.00 90.19 77 LEU A CA 1
ATOM 631 C C . LEU A 1 77 ? 11.045 8.055 -12.602 1.00 90.19 77 LEU A C 1
ATOM 633 O O . LEU A 1 77 ? 10.514 9.154 -12.719 1.00 90.19 77 LEU A O 1
ATOM 637 N N . ASP A 1 78 ? 12.310 7.834 -12.975 1.00 88.56 78 ASP A N 1
ATOM 638 C CA . ASP A 1 78 ? 13.159 8.865 -13.596 1.00 88.56 78 ASP A CA 1
ATOM 639 C C . ASP A 1 78 ? 12.649 9.315 -14.986 1.00 88.56 78 ASP A C 1
ATOM 641 O O . ASP A 1 78 ? 13.206 10.237 -15.592 1.00 88.56 78 ASP A O 1
ATOM 645 N N . LYS A 1 79 ? 11.631 8.636 -15.538 1.00 87.75 79 LYS A N 1
ATOM 646 C CA . LYS A 1 79 ? 10.978 8.975 -16.807 1.00 87.75 79 LYS A CA 1
ATOM 647 C C . LYS A 1 79 ? 9.516 9.365 -16.586 1.00 87.75 79 LYS A C 1
ATOM 649 O O . LYS A 1 79 ? 8.694 8.457 -16.430 1.00 87.75 79 LYS A O 1
ATOM 654 N N . PRO A 1 80 ? 9.174 10.670 -16.601 1.00 82.69 80 PRO A N 1
ATOM 655 C CA . PRO A 1 80 ? 7.815 11.143 -16.313 1.00 82.69 80 PRO A CA 1
ATOM 656 C C . PRO A 1 80 ? 6.764 10.551 -17.264 1.00 82.69 80 PRO A C 1
ATOM 658 O O . PRO A 1 80 ? 5.646 10.240 -16.861 1.00 82.69 80 PRO A O 1
ATOM 661 N N . GLU A 1 81 ? 7.148 10.262 -18.508 1.00 82.88 81 GLU A N 1
ATOM 662 C CA . GLU A 1 81 ? 6.260 9.709 -19.532 1.00 82.88 81 GLU A CA 1
ATOM 663 C C . GLU A 1 81 ? 5.897 8.232 -19.284 1.00 82.88 81 GLU A C 1
ATOM 665 O O . GLU A 1 81 ? 4.934 7.722 -19.858 1.00 82.88 81 GLU A O 1
ATOM 670 N N . ILE A 1 82 ? 6.668 7.525 -18.446 1.00 88.69 82 ILE A N 1
ATOM 671 C CA . ILE A 1 82 ? 6.566 6.071 -18.239 1.00 88.69 82 ILE A CA 1
ATOM 672 C C . ILE A 1 82 ? 6.260 5.745 -16.777 1.00 88.69 82 ILE A C 1
ATOM 674 O O . ILE A 1 82 ? 5.263 5.086 -16.484 1.00 88.69 82 ILE A O 1
ATOM 678 N N . GLY A 1 83 ? 7.132 6.174 -15.863 1.00 88.31 83 GLY A N 1
ATOM 679 C CA . GLY A 1 83 ? 7.160 5.752 -14.466 1.00 88.31 83 GLY A CA 1
ATOM 680 C C . GLY A 1 83 ? 5.821 5.907 -13.751 1.00 88.31 83 GLY A C 1
ATOM 681 O O . GLY A 1 83 ? 5.266 4.892 -13.329 1.00 88.31 83 GLY A O 1
ATOM 682 N N . PRO A 1 84 ? 5.269 7.131 -13.664 1.00 86.00 84 PRO A N 1
ATOM 683 C CA . PRO A 1 84 ? 3.944 7.398 -13.113 1.00 86.00 84 PRO A CA 1
ATOM 684 C C . PRO A 1 84 ? 2.847 6.429 -13.567 1.00 86.00 84 PRO A C 1
ATOM 686 O O . PRO A 1 84 ? 2.141 5.835 -12.750 1.00 86.00 84 PRO A O 1
ATOM 689 N N . ARG A 1 85 ? 2.735 6.237 -14.886 1.00 84.88 85 ARG A N 1
ATOM 690 C CA . ARG A 1 85 ? 1.672 5.448 -15.521 1.00 84.88 85 ARG A CA 1
ATOM 691 C C . ARG A 1 85 ? 1.807 3.962 -15.208 1.00 84.88 85 ARG A C 1
ATOM 693 O O . ARG A 1 85 ? 0.814 3.297 -14.945 1.00 84.88 85 ARG A O 1
ATOM 700 N N . VAL A 1 86 ? 3.037 3.454 -15.215 1.00 90.50 86 VAL A N 1
ATOM 701 C CA . VAL A 1 86 ? 3.343 2.046 -14.931 1.00 90.50 86 VAL A CA 1
ATOM 702 C C . VAL A 1 86 ? 3.176 1.732 -13.450 1.00 90.50 86 VAL A C 1
ATOM 704 O O . VAL A 1 86 ? 2.592 0.708 -13.099 1.00 90.50 86 VAL A O 1
ATOM 707 N N . VAL A 1 87 ? 3.682 2.603 -12.572 1.00 89.38 87 VAL A N 1
ATOM 708 C CA . VAL A 1 87 ? 3.599 2.388 -11.124 1.00 89.38 87 VAL A CA 1
ATOM 709 C C . VAL A 1 87 ? 2.148 2.412 -10.664 1.00 89.38 87 VAL A C 1
ATOM 711 O O . VAL A 1 87 ? 1.781 1.539 -9.887 1.00 89.38 87 VAL A O 1
ATOM 714 N N . GLY A 1 88 ? 1.312 3.322 -11.176 1.00 85.81 88 GLY A N 1
ATOM 715 C CA . GLY A 1 88 ? -0.117 3.365 -10.845 1.00 85.81 88 GLY A CA 1
ATOM 716 C C . GLY A 1 88 ? -0.842 2.032 -11.074 1.00 85.81 88 GLY A C 1
ATOM 717 O O . GLY A 1 88 ? -1.568 1.571 -10.191 1.00 85.81 88 GLY A O 1
ATOM 718 N N . ASP A 1 89 ? -0.584 1.377 -12.209 1.00 88.50 89 ASP A N 1
ATOM 719 C CA . ASP A 1 89 ? -1.226 0.105 -12.574 1.00 88.50 89 ASP A CA 1
ATOM 720 C C . ASP A 1 89 ? -0.646 -1.106 -11.823 1.00 88.50 89 ASP A C 1
ATOM 722 O O . ASP A 1 89 ? -1.335 -2.106 -11.622 1.00 88.50 89 ASP A O 1
ATOM 726 N N . LEU A 1 90 ? 0.609 -1.020 -11.369 1.00 92.81 90 LEU A N 1
ATOM 727 C CA . LEU A 1 90 ? 1.311 -2.108 -10.680 1.00 92.81 90 LEU A CA 1
ATOM 728 C C . LEU A 1 90 ? 1.346 -1.978 -9.163 1.00 92.81 90 LEU A C 1
ATOM 730 O O . LEU A 1 90 ? 1.813 -2.901 -8.497 1.00 92.81 90 LEU A O 1
ATOM 734 N N . PHE A 1 91 ? 0.919 -0.855 -8.590 1.00 93.62 91 PHE A N 1
ATOM 735 C CA . PHE A 1 91 ? 1.286 -0.543 -7.212 1.00 93.62 91 PHE A CA 1
ATOM 736 C C . PHE A 1 91 ? 0.783 -1.579 -6.202 1.00 93.62 91 PHE A C 1
ATOM 738 O O . PHE A 1 91 ? 1.529 -1.962 -5.305 1.00 93.62 91 PHE A O 1
ATOM 745 N N . LEU A 1 92 ? -0.421 -2.129 -6.378 1.00 94.50 92 LEU A N 1
ATOM 746 C CA . LEU A 1 92 ? -0.891 -3.229 -5.534 1.00 94.50 92 LEU A CA 1
ATOM 747 C C . LEU A 1 92 ? 0.024 -4.463 -5.625 1.00 94.50 92 LEU A C 1
ATOM 749 O O . LEU A 1 92 ? 0.317 -5.075 -4.600 1.00 94.50 92 LEU A O 1
ATOM 753 N N . GLU A 1 93 ? 0.530 -4.797 -6.815 1.00 95.50 93 GLU A N 1
ATOM 754 C CA . GLU A 1 93 ? 1.494 -5.890 -6.998 1.00 95.50 93 GLU A CA 1
ATOM 755 C C . GLU A 1 93 ? 2.842 -5.589 -6.351 1.00 95.50 93 GLU A C 1
ATOM 757 O O . GLU A 1 93 ? 3.465 -6.487 -5.790 1.00 95.50 93 GLU A O 1
ATOM 762 N N . VAL A 1 94 ? 3.265 -4.324 -6.341 1.00 96.25 94 VAL A N 1
ATOM 763 C CA . VAL A 1 94 ? 4.451 -3.880 -5.597 1.00 96.25 94 VAL A CA 1
ATOM 764 C C . VAL A 1 94 ? 4.271 -4.134 -4.102 1.00 96.25 94 VAL A C 1
ATOM 766 O O . VAL A 1 94 ? 5.163 -4.701 -3.473 1.00 96.25 94 VAL A O 1
ATOM 769 N N . ILE A 1 95 ? 3.121 -3.766 -3.529 1.00 96.81 95 ILE A N 1
ATOM 770 C CA . ILE A 1 95 ? 2.839 -3.976 -2.100 1.00 96.81 95 ILE A CA 1
ATOM 771 C C . ILE A 1 95 ? 2.705 -5.473 -1.770 1.00 96.81 95 ILE A C 1
ATOM 773 O O . ILE A 1 95 ? 3.227 -5.925 -0.747 1.00 96.81 95 ILE A O 1
ATOM 777 N N . ARG A 1 96 ? 2.068 -6.266 -2.643 1.00 96.19 96 ARG A N 1
ATOM 778 C CA . ARG A 1 96 ? 1.968 -7.732 -2.511 1.00 96.19 96 ARG A CA 1
ATOM 779 C C . ARG A 1 96 ? 3.336 -8.404 -2.552 1.00 96.19 96 ARG A C 1
ATOM 781 O O . ARG A 1 96 ? 3.646 -9.201 -1.666 1.00 96.19 96 ARG A O 1
ATOM 788 N N . ALA A 1 97 ? 4.166 -8.056 -3.534 1.00 96.06 97 ALA A N 1
ATOM 789 C CA . ALA A 1 97 ? 5.531 -8.556 -3.650 1.00 96.06 97 ALA A CA 1
ATOM 790 C C . ALA A 1 97 ? 6.368 -8.140 -2.440 1.00 96.06 97 ALA A C 1
ATOM 792 O O . ALA A 1 97 ? 7.087 -8.958 -1.882 1.00 96.06 97 ALA A O 1
ATOM 793 N N . PHE A 1 98 ? 6.224 -6.899 -1.968 1.00 96.62 98 PHE A N 1
ATOM 794 C CA . PHE A 1 98 ? 6.923 -6.422 -0.779 1.00 96.62 98 PHE A CA 1
ATOM 795 C C . PHE A 1 98 ? 6.584 -7.263 0.460 1.00 96.62 98 PHE A C 1
ATOM 797 O O . PHE A 1 98 ? 7.488 -7.756 1.136 1.00 96.62 98 PHE A O 1
ATOM 804 N N . TYR A 1 99 ? 5.294 -7.494 0.716 1.00 95.69 99 TYR A N 1
ATOM 805 C CA . TYR A 1 99 ? 4.848 -8.364 1.803 1.00 95.69 99 TYR A CA 1
ATOM 806 C C . TYR A 1 99 ? 5.374 -9.799 1.644 1.00 95.69 99 TYR A C 1
ATOM 808 O O . TYR A 1 99 ? 5.942 -10.354 2.587 1.00 95.69 99 TYR A O 1
ATOM 816 N N . SER A 1 100 ? 5.240 -10.381 0.447 1.00 94.06 100 SER A N 1
ATOM 817 C CA . SER A 1 100 ? 5.668 -11.756 0.166 1.00 94.06 100 SER A CA 1
ATOM 818 C C . SER A 1 100 ? 7.177 -11.934 0.313 1.00 94.06 100 SER A C 1
ATOM 820 O O . SER A 1 100 ? 7.612 -12.884 0.951 1.00 94.06 100 SER A O 1
ATOM 822 N N . TYR A 1 101 ? 7.987 -11.023 -0.227 1.00 94.50 101 TYR A N 1
ATOM 823 C CA . TYR A 1 101 ? 9.448 -11.132 -0.199 1.00 94.50 101 TYR A CA 1
ATOM 824 C C . TYR A 1 101 ? 9.996 -10.944 1.217 1.00 94.50 101 TYR A C 1
ATOM 826 O O . TYR A 1 101 ? 10.934 -11.634 1.616 1.00 94.50 101 TYR A O 1
ATOM 834 N N . CYS A 1 102 ? 9.387 -10.063 2.020 1.00 93.75 102 CYS A N 1
ATOM 835 C CA . CYS A 1 102 ? 9.688 -9.998 3.448 1.00 93.75 102 CYS A CA 1
ATOM 836 C C . CYS A 1 102 ? 9.258 -11.277 4.180 1.00 93.75 102 CYS A C 1
ATOM 838 O O . CYS A 1 102 ? 9.991 -11.741 5.049 1.00 93.75 102 CYS A O 1
ATOM 840 N N . GLY A 1 103 ? 8.116 -11.870 3.821 1.00 91.69 103 GLY A N 1
ATOM 841 C CA . GLY A 1 103 ? 7.677 -13.162 4.351 1.00 91.69 103 GLY A CA 1
ATOM 842 C C . GLY A 1 103 ? 8.640 -14.300 4.032 1.00 91.69 103 GLY A C 1
ATOM 843 O O . GLY A 1 103 ? 9.004 -15.049 4.932 1.00 91.69 103 GLY A O 1
ATOM 844 N N . ASP A 1 104 ? 9.130 -14.379 2.799 1.00 90.50 104 ASP A N 1
ATOM 845 C CA . ASP A 1 104 ? 10.115 -15.380 2.386 1.00 90.50 104 ASP A CA 1
ATOM 846 C C . ASP A 1 104 ? 11.462 -15.186 3.102 1.00 90.50 104 ASP A C 1
ATOM 848 O O . ASP A 1 104 ? 12.109 -16.160 3.487 1.00 90.50 104 ASP A O 1
ATOM 852 N N . ALA A 1 105 ? 11.885 -13.934 3.313 1.00 90.31 105 ALA A N 1
ATOM 853 C CA . ALA A 1 105 ? 13.135 -13.619 4.004 1.00 90.31 105 ALA A CA 1
ATOM 854 C C . ALA A 1 105 ? 13.076 -13.890 5.519 1.00 90.31 105 ALA A C 1
ATOM 856 O O . ALA A 1 105 ? 14.091 -14.269 6.105 1.00 90.31 105 ALA A O 1
ATOM 857 N N . LEU A 1 106 ? 11.918 -13.672 6.154 1.00 90.25 106 LEU A N 1
ATOM 858 C CA . LEU A 1 106 ? 11.718 -13.800 7.605 1.00 90.25 106 LEU A CA 1
ATOM 859 C C . LEU A 1 106 ? 11.143 -15.163 8.028 1.00 90.25 106 LEU A C 1
ATOM 861 O O . LEU A 1 106 ? 11.263 -15.551 9.188 1.00 90.25 106 LEU A O 1
ATOM 865 N N . GLY A 1 107 ? 10.481 -15.888 7.126 1.00 86.31 107 GLY A N 1
ATOM 866 C CA . GLY A 1 107 ? 9.799 -17.143 7.432 1.00 86.31 107 GLY A CA 1
ATOM 867 C C . GLY A 1 107 ? 8.765 -16.992 8.555 1.00 86.31 107 GLY A C 1
ATOM 868 O O . GLY A 1 107 ? 7.838 -16.185 8.474 1.00 86.31 107 GLY A O 1
ATOM 869 N N . SER A 1 108 ? 8.923 -17.770 9.632 1.00 78.94 108 SER A N 1
ATOM 870 C CA . SER A 1 108 ? 8.012 -17.767 10.789 1.00 78.94 108 SER A CA 1
ATOM 871 C C . SER A 1 108 ? 8.033 -16.482 11.622 1.00 78.94 108 SER A C 1
ATOM 873 O O . SER A 1 108 ? 7.161 -16.303 12.480 1.00 78.94 108 SER A O 1
ATOM 875 N N . ASP A 1 109 ? 9.014 -15.607 11.396 1.00 79.75 109 ASP A N 1
ATOM 876 C CA . ASP A 1 109 ? 9.172 -14.358 12.144 1.00 79.75 109 ASP A CA 1
ATOM 877 C C . ASP A 1 109 ? 8.293 -13.227 11.592 1.00 79.75 109 ASP A C 1
ATOM 879 O O . ASP A 1 109 ? 8.105 -12.206 12.261 1.00 79.75 109 ASP A O 1
ATOM 883 N N . LEU A 1 110 ? 7.664 -13.419 10.423 1.00 86.62 110 LEU A N 1
ATOM 884 C CA . LEU A 1 110 ? 6.638 -12.508 9.921 1.00 86.62 110 LEU A CA 1
ATOM 885 C C . LEU A 1 110 ? 5.352 -12.654 10.751 1.00 86.62 110 LEU A C 1
ATOM 887 O O . LEU A 1 110 ? 4.453 -13.436 10.440 1.00 86.62 110 LEU A O 1
ATOM 891 N N . LYS A 1 111 ? 5.255 -11.867 11.823 1.00 86.31 111 LYS A N 1
ATOM 892 C CA . LYS A 1 111 ? 4.067 -11.783 12.679 1.00 86.31 111 LYS A CA 1
ATOM 893 C C . LYS A 1 111 ? 3.583 -10.347 12.768 1.00 86.31 111 LYS A C 1
ATOM 895 O O . LYS A 1 111 ? 4.217 -9.500 13.394 1.00 86.31 111 LYS A O 1
ATOM 900 N N . LEU A 1 112 ? 2.429 -10.092 12.159 1.00 86.31 112 LEU A N 1
ATOM 901 C CA . LEU A 1 112 ? 1.767 -8.798 12.257 1.00 86.31 112 LEU A CA 1
ATOM 902 C C . LEU A 1 112 ? 1.138 -8.626 13.636 1.00 86.31 112 LEU A C 1
ATOM 904 O O . LEU A 1 112 ? 0.447 -9.514 14.140 1.00 86.31 112 LEU A O 1
ATOM 908 N N . SER A 1 113 ? 1.343 -7.450 14.223 1.00 83.94 113 SER A N 1
ATOM 909 C CA . SER A 1 113 ? 0.705 -7.075 15.476 1.00 83.94 113 SER A CA 1
ATOM 910 C C . SER A 1 113 ? -0.411 -6.079 15.206 1.00 83.94 113 SER A C 1
ATOM 912 O O . SER A 1 113 ? -0.173 -4.946 14.795 1.00 83.94 113 SER A O 1
ATOM 914 N N . TYR A 1 114 ? -1.642 -6.494 15.489 1.00 81.75 114 TYR A N 1
ATOM 915 C CA . TYR A 1 114 ? -2.817 -5.621 15.461 1.00 81.75 114 TYR A CA 1
ATOM 916 C C . TYR A 1 114 ? -3.000 -4.840 16.773 1.00 81.75 114 TYR A C 1
ATOM 918 O O . TYR A 1 114 ? -3.958 -4.085 16.920 1.00 81.75 114 TYR A O 1
ATOM 926 N N . THR A 1 115 ? -2.100 -5.032 17.741 1.00 73.69 115 THR A N 1
ATOM 927 C CA . THR A 1 115 ? -2.077 -4.307 19.013 1.00 73.69 115 THR A CA 1
ATOM 928 C C . THR A 1 115 ? -0.945 -3.277 19.013 1.00 73.69 115 THR A C 1
ATOM 930 O O . THR A 1 115 ? -0.110 -3.222 18.105 1.00 73.69 115 THR A O 1
ATOM 933 N N . GLN A 1 116 ? -0.907 -2.432 20.044 1.00 64.50 116 GLN A N 1
ATOM 934 C CA . GLN A 1 116 ? 0.060 -1.337 20.138 1.00 64.50 116 GLN A CA 1
ATOM 935 C C . GLN A 1 116 ? 1.521 -1.818 20.285 1.00 64.50 116 GLN A C 1
ATOM 937 O O . GLN A 1 116 ? 2.444 -1.052 20.018 1.00 64.50 116 GLN A O 1
ATOM 942 N N . SER A 1 117 ? 1.768 -3.094 20.629 1.00 60.66 117 SER A N 1
ATOM 943 C CA . SER A 1 117 ? 3.122 -3.666 20.677 1.00 60.66 117 SER A CA 1
ATOM 944 C C . SER A 1 117 ? 3.607 -4.047 19.267 1.00 60.66 117 SER A C 1
ATOM 946 O O . SER A 1 117 ? 3.566 -5.211 18.868 1.00 60.66 117 SER A O 1
ATOM 948 N N . GLY A 1 118 ? 4.025 -3.048 18.487 1.00 58.31 118 GLY A N 1
ATOM 949 C CA . GLY A 1 118 ? 4.526 -3.193 17.109 1.00 58.31 118 GLY A CA 1
ATOM 950 C C . GLY A 1 118 ? 6.019 -3.528 16.981 1.00 58.31 118 GLY A C 1
ATOM 951 O O . GLY A 1 118 ? 6.551 -3.534 15.878 1.00 58.31 118 GLY A O 1
ATOM 952 N N . ASN A 1 119 ? 6.721 -3.801 18.084 1.00 66.50 119 ASN A N 1
ATOM 953 C CA . ASN A 1 119 ? 8.190 -3.802 18.067 1.00 66.50 119 ASN A CA 1
ATOM 954 C C . ASN A 1 119 ? 8.826 -5.095 17.523 1.00 66.50 119 ASN A C 1
ATOM 956 O O . ASN A 1 119 ? 9.983 -5.059 17.116 1.00 66.50 119 ASN A O 1
ATOM 960 N N . SER A 1 120 ? 8.091 -6.214 17.480 1.00 81.00 120 SER A N 1
ATOM 961 C CA . SER A 1 120 ? 8.662 -7.526 17.124 1.00 81.00 120 SER A CA 1
ATOM 962 C C . SER A 1 120 ? 8.991 -7.683 15.636 1.00 81.00 120 SER A C 1
ATOM 964 O O . SER A 1 120 ? 9.988 -8.315 15.302 1.00 81.00 120 SER A O 1
ATOM 966 N N . LEU A 1 121 ? 8.166 -7.141 14.732 1.00 88.81 121 LEU A N 1
ATOM 967 C CA . LEU A 1 121 ? 8.432 -7.238 13.291 1.00 88.81 121 LEU A CA 1
ATOM 968 C C . LEU A 1 121 ? 9.587 -6.316 12.889 1.00 88.81 121 LEU A C 1
ATOM 970 O O . LEU A 1 121 ? 10.459 -6.700 12.116 1.00 88.81 121 LEU A O 1
ATOM 974 N N . VAL A 1 122 ? 9.622 -5.113 13.464 1.00 88.62 122 VAL A N 1
ATOM 975 C CA . VAL A 1 122 ? 10.693 -4.141 13.228 1.00 88.62 122 VAL A CA 1
ATOM 976 C C . VAL A 1 122 ? 12.046 -4.700 13.661 1.00 88.62 122 VAL A C 1
ATOM 978 O O . VAL A 1 122 ? 13.023 -4.537 12.933 1.00 88.62 122 VAL A O 1
ATOM 981 N N . SER A 1 123 ? 12.126 -5.360 14.823 1.00 89.88 123 SER A N 1
ATOM 982 C CA . SER A 1 123 ? 13.369 -6.001 15.266 1.00 89.88 123 SER A CA 1
ATOM 983 C C . SER A 1 123 ? 13.775 -7.140 14.333 1.00 89.88 123 SER A C 1
ATOM 985 O O . SER A 1 123 ? 14.913 -7.143 13.875 1.00 89.88 123 SER A O 1
ATOM 987 N N . ALA A 1 124 ? 12.842 -8.019 13.950 1.00 91.88 124 ALA A N 1
ATOM 988 C CA . ALA A 1 124 ? 13.120 -9.118 13.021 1.00 91.88 124 ALA A CA 1
ATOM 989 C C . ALA A 1 124 ? 13.649 -8.616 11.661 1.00 91.88 124 ALA A C 1
ATOM 991 O O . ALA A 1 124 ? 14.618 -9.147 11.125 1.00 91.88 124 ALA A O 1
ATOM 992 N N . ILE A 1 125 ? 13.073 -7.532 11.130 1.00 93.06 125 ILE A N 1
ATOM 993 C CA . ILE A 1 125 ? 13.546 -6.889 9.894 1.00 93.06 125 ILE A CA 1
ATOM 994 C C . ILE A 1 125 ? 14.934 -6.274 10.070 1.00 93.06 125 ILE A C 1
ATOM 996 O O . ILE A 1 125 ? 15.753 -6.354 9.160 1.00 93.06 125 ILE A O 1
ATOM 1000 N N . LYS A 1 126 ? 15.212 -5.634 11.211 1.00 91.44 126 LYS A N 1
ATOM 1001 C CA . LYS A 1 126 ? 16.530 -5.037 11.484 1.00 91.44 126 LYS A CA 1
ATOM 1002 C C . LYS A 1 126 ? 17.620 -6.096 11.650 1.00 91.44 126 LYS A C 1
ATOM 1004 O O . LYS A 1 126 ? 18.757 -5.844 11.262 1.00 91.44 126 LYS A O 1
ATOM 1009 N N . GLU A 1 127 ? 17.276 -7.251 12.210 1.00 92.94 127 GLU A N 1
ATOM 1010 C CA . GLU A 1 127 ? 18.185 -8.382 12.424 1.00 92.94 127 GLU A CA 1
ATOM 1011 C C . GLU A 1 127 ? 18.429 -9.193 11.140 1.00 92.94 127 GLU A C 1
ATOM 1013 O O . GLU A 1 127 ? 19.492 -9.794 10.981 1.00 92.94 127 GLU A O 1
ATOM 1018 N N . ASN A 1 128 ? 17.495 -9.165 10.186 1.00 92.56 128 ASN A N 1
ATOM 1019 C CA . ASN A 1 128 ? 17.617 -9.852 8.905 1.00 92.56 128 ASN A CA 1
ATOM 1020 C C . ASN A 1 128 ? 18.083 -8.899 7.791 1.00 92.56 128 ASN A C 1
ATOM 1022 O O . ASN A 1 128 ? 17.331 -8.053 7.304 1.00 92.56 128 ASN A O 1
ATOM 1026 N N . ARG A 1 129 ? 19.332 -9.066 7.336 1.00 92.44 129 ARG A N 1
ATOM 1027 C CA . ARG A 1 129 ? 19.930 -8.216 6.292 1.00 92.44 129 ARG A CA 1
ATOM 1028 C C . ARG A 1 129 ? 19.101 -8.178 5.001 1.00 92.44 129 ARG A C 1
ATOM 1030 O O . ARG A 1 129 ? 18.912 -7.094 4.451 1.00 92.44 129 ARG A O 1
ATOM 1037 N N . ASN A 1 130 ? 18.592 -9.322 4.547 1.00 91.12 130 ASN A N 1
ATOM 1038 C CA . ASN A 1 130 ? 17.846 -9.421 3.291 1.00 91.12 130 ASN A CA 1
ATOM 1039 C C . ASN A 1 130 ? 16.524 -8.656 3.393 1.00 91.12 130 ASN A C 1
ATOM 1041 O O . ASN A 1 130 ? 16.234 -7.801 2.556 1.00 91.12 130 ASN A O 1
ATOM 1045 N N . ALA A 1 131 ? 15.773 -8.880 4.477 1.00 93.31 131 ALA A N 1
ATOM 1046 C CA . ALA A 1 131 ? 14.548 -8.139 4.755 1.00 93.31 131 ALA A CA 1
ATOM 1047 C C . ALA A 1 131 ? 14.821 -6.630 4.877 1.00 93.31 131 ALA A C 1
ATOM 1049 O O . ALA A 1 131 ? 14.121 -5.831 4.260 1.00 93.31 131 ALA A O 1
ATOM 1050 N N . SER A 1 132 ? 15.872 -6.222 5.600 1.00 94.75 132 SER A N 1
ATOM 1051 C CA . SER A 1 132 ? 16.253 -4.810 5.737 1.00 94.75 132 SER A CA 1
ATOM 1052 C C . SER A 1 132 ? 16.562 -4.143 4.391 1.00 94.75 132 SER A C 1
ATOM 1054 O O . SER A 1 132 ? 16.150 -3.008 4.152 1.00 94.75 132 SER A O 1
ATOM 1056 N N . GLU A 1 133 ? 17.279 -4.823 3.495 1.00 95.19 133 GLU A N 1
ATOM 1057 C CA . GLU A 1 133 ? 17.603 -4.302 2.162 1.00 95.19 133 GLU A CA 1
ATOM 1058 C C . GLU A 1 133 ? 16.370 -4.222 1.244 1.00 95.19 133 GLU A C 1
ATOM 1060 O O . GLU A 1 133 ? 16.233 -3.240 0.504 1.00 95.19 133 GLU A O 1
ATOM 1065 N N . ILE A 1 134 ? 15.442 -5.186 1.332 1.00 95.56 134 ILE A N 1
ATOM 1066 C CA . ILE A 1 134 ? 14.137 -5.121 0.650 1.00 95.56 134 ILE A CA 1
ATOM 1067 C C . ILE A 1 134 ? 13.372 -3.882 1.125 1.00 95.56 134 ILE A C 1
ATOM 1069 O O . ILE A 1 134 ? 12.985 -3.052 0.303 1.00 95.56 134 ILE A O 1
ATOM 1073 N N . VAL A 1 135 ? 13.237 -3.703 2.443 1.00 95.62 135 VAL A N 1
ATOM 1074 C CA . VAL A 1 135 ? 12.540 -2.555 3.044 1.00 95.62 135 VAL A CA 1
ATOM 1075 C C . VAL A 1 135 ? 13.160 -1.235 2.608 1.00 95.62 135 VAL A C 1
ATOM 1077 O O . VAL A 1 135 ? 12.435 -0.334 2.207 1.00 95.62 135 VAL A O 1
ATOM 1080 N N . LYS A 1 136 ? 14.492 -1.112 2.618 1.00 95.44 136 LYS A N 1
ATOM 1081 C CA . LYS A 1 136 ? 15.178 0.105 2.151 1.00 95.44 136 LYS A CA 1
ATOM 1082 C C . LYS A 1 136 ? 14.898 0.398 0.679 1.00 95.44 136 LYS A C 1
ATOM 1084 O O . LYS A 1 136 ? 14.678 1.552 0.325 1.00 95.44 136 LYS A O 1
ATOM 1089 N N . THR A 1 137 ? 14.900 -0.630 -0.168 1.00 96.25 137 THR A N 1
ATOM 1090 C CA . THR A 1 137 ? 14.674 -0.475 -1.613 1.00 96.25 137 THR A CA 1
ATOM 1091 C C . THR A 1 137 ? 13.227 -0.080 -1.909 1.00 96.25 137 THR A C 1
ATOM 1093 O O . THR A 1 137 ? 12.993 0.819 -2.712 1.00 96.25 137 THR A O 1
ATOM 1096 N N . VAL A 1 138 ? 12.254 -0.697 -1.233 1.00 96.00 138 VAL A N 1
ATOM 1097 C CA . VAL A 1 138 ? 10.838 -0.328 -1.373 1.00 96.00 138 VAL A CA 1
ATOM 1098 C C . VAL A 1 138 ? 10.560 1.041 -0.755 1.00 96.00 138 VAL A C 1
ATOM 1100 O O . VAL A 1 138 ? 9.826 1.827 -1.341 1.00 96.00 138 VAL A O 1
ATOM 1103 N N . ASN A 1 139 ? 11.186 1.378 0.375 1.00 93.88 139 ASN A N 1
ATOM 1104 C CA . ASN A 1 139 ? 11.065 2.711 0.957 1.00 93.88 139 ASN A CA 1
ATOM 1105 C C . ASN A 1 139 ? 11.599 3.777 -0.004 1.00 93.88 139 ASN A C 1
ATOM 1107 O O . ASN A 1 139 ? 10.938 4.789 -0.172 1.00 93.88 139 ASN A O 1
ATOM 1111 N N . LEU A 1 140 ? 12.724 3.525 -0.688 1.00 93.88 140 LEU A N 1
ATOM 1112 C CA . LEU A 1 140 ? 13.232 4.419 -1.734 1.00 93.88 140 LEU A CA 1
ATOM 1113 C C . LEU A 1 140 ? 12.206 4.618 -2.860 1.00 93.88 140 LEU A C 1
ATOM 1115 O O . LEU A 1 140 ? 11.968 5.753 -3.269 1.00 93.88 140 LEU A O 1
ATOM 1119 N N . LEU A 1 141 ? 11.577 3.533 -3.328 1.00 93.62 141 LEU A N 1
ATOM 1120 C CA . LEU A 1 141 ? 10.508 3.593 -4.327 1.00 93.62 141 LEU A CA 1
ATOM 1121 C C . LEU A 1 141 ? 9.335 4.451 -3.841 1.00 93.62 141 LEU A C 1
ATOM 1123 O O . LEU A 1 141 ? 8.929 5.365 -4.545 1.00 93.62 141 LEU A O 1
ATOM 1127 N N . ILE A 1 142 ? 8.836 4.201 -2.628 1.00 91.12 142 ILE A N 1
ATOM 1128 C CA . ILE A 1 142 ? 7.716 4.946 -2.038 1.00 91.12 142 ILE A CA 1
ATOM 1129 C C . ILE A 1 142 ? 8.072 6.426 -1.860 1.00 91.12 142 ILE A C 1
ATOM 1131 O O . ILE A 1 142 ? 7.262 7.282 -2.189 1.00 91.12 142 ILE A O 1
ATOM 1135 N N . THR A 1 143 ? 9.281 6.748 -1.393 1.00 89.88 143 THR A N 1
ATOM 1136 C CA . THR A 1 143 ? 9.725 8.142 -1.218 1.00 89.88 143 THR A CA 1
ATOM 1137 C C . THR A 1 143 ? 9.999 8.869 -2.530 1.00 89.88 143 THR A C 1
ATOM 1139 O O . THR A 1 143 ? 10.096 10.089 -2.525 1.00 89.88 143 THR A O 1
ATOM 1142 N N . SER A 1 144 ? 10.152 8.132 -3.635 1.00 89.75 144 SER A N 1
ATOM 1143 C CA . SER A 1 144 ? 10.261 8.711 -4.981 1.00 89.75 144 SER A CA 1
ATOM 1144 C C . SER A 1 144 ? 8.886 9.053 -5.573 1.00 89.75 144 SER A C 1
ATOM 1146 O O . SER A 1 144 ? 8.815 9.663 -6.634 1.00 89.75 144 SER A O 1
ATOM 1148 N N . LEU A 1 145 ? 7.799 8.642 -4.912 1.00 88.31 145 LEU A N 1
ATOM 1149 C CA . LEU A 1 145 ? 6.423 9.019 -5.234 1.00 88.31 145 LEU A CA 1
ATOM 1150 C C . LEU A 1 145 ? 5.996 10.209 -4.366 1.00 88.31 145 LEU A C 1
ATOM 1152 O O . LEU A 1 145 ? 6.703 10.612 -3.439 1.00 88.31 145 LEU A O 1
ATOM 1156 N N . SER A 1 146 ? 4.812 10.764 -4.633 1.00 84.00 146 SER A N 1
ATOM 1157 C CA . SER A 1 146 ? 4.235 11.756 -3.728 1.00 84.00 146 SER A CA 1
ATOM 1158 C C . SER A 1 146 ? 3.907 11.125 -2.366 1.00 84.00 146 SER A C 1
ATOM 1160 O O . SER A 1 146 ? 3.551 9.948 -2.259 1.00 84.00 146 SER A O 1
ATOM 1162 N N . THR A 1 147 ? 4.055 11.903 -1.296 1.00 81.75 147 THR A N 1
ATOM 1163 C CA . THR A 1 147 ? 3.922 11.435 0.095 1.00 81.75 147 THR A CA 1
ATOM 1164 C C . THR A 1 147 ? 2.521 10.924 0.432 1.00 81.75 147 THR A C 1
ATOM 1166 O O . THR A 1 147 ? 2.362 10.046 1.282 1.00 81.75 147 THR A O 1
ATOM 1169 N N . ASP A 1 148 ? 1.505 11.448 -0.247 1.00 85.06 148 ASP A N 1
ATOM 1170 C CA . ASP A 1 148 ? 0.103 11.063 -0.135 1.00 85.06 148 ASP A CA 1
ATOM 1171 C C . ASP A 1 148 ? -0.242 9.785 -0.919 1.00 85.06 148 ASP A C 1
ATOM 1173 O O . ASP A 1 148 ? -1.144 9.048 -0.511 1.00 85.06 148 ASP A O 1
ATOM 1177 N N . PHE A 1 149 ? 0.501 9.480 -1.991 1.00 89.06 149 PHE A N 1
ATOM 1178 C CA . PHE A 1 149 ? 0.162 8.439 -2.966 1.00 89.06 149 PHE A CA 1
ATOM 1179 C C . PHE A 1 149 ? -0.092 7.074 -2.324 1.00 89.06 149 PHE A C 1
ATOM 1181 O O . PHE A 1 149 ? -1.118 6.451 -2.583 1.00 89.06 149 PHE A O 1
ATOM 1188 N N . LEU A 1 150 ? 0.821 6.604 -1.466 1.00 92.88 150 LEU A N 1
ATOM 1189 C CA . LEU A 1 150 ? 0.701 5.291 -0.821 1.00 92.88 150 LEU A CA 1
ATOM 1190 C C . LEU A 1 150 ? -0.613 5.171 -0.040 1.00 92.88 150 LEU A C 1
ATOM 1192 O O . LEU A 1 150 ? -1.335 4.180 -0.147 1.00 92.88 150 LEU A O 1
ATOM 1196 N N . TRP A 1 151 ? -0.908 6.184 0.768 1.00 93.00 151 TRP A N 1
ATOM 1197 C CA . TRP A 1 151 ? -2.037 6.182 1.691 1.00 93.00 151 TRP A CA 1
ATOM 1198 C C . TRP A 1 151 ? -3.364 6.377 0.956 1.00 93.00 15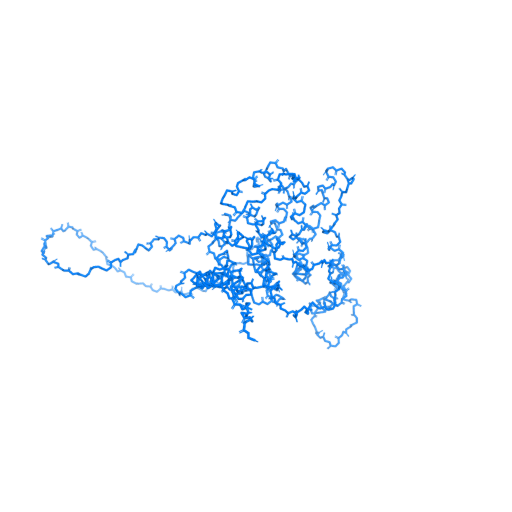1 TRP A C 1
ATOM 1200 O O . TRP A 1 151 ? -4.352 5.701 1.256 1.00 93.00 151 TRP A O 1
ATOM 1210 N N . ASP A 1 152 ? -3.379 7.249 -0.048 1.00 91.00 152 ASP A N 1
ATOM 1211 C CA . ASP A 1 152 ? -4.529 7.453 -0.922 1.00 91.00 152 ASP A CA 1
ATOM 1212 C C . ASP A 1 152 ? -4.823 6.199 -1.767 1.00 91.00 152 ASP A C 1
ATOM 1214 O O . ASP A 1 152 ? -5.967 5.750 -1.841 1.00 91.00 152 ASP A O 1
ATOM 1218 N N . TYR A 1 153 ? -3.794 5.546 -2.316 1.00 92.38 153 TYR A N 1
ATOM 1219 C CA . TYR A 1 153 ? -3.951 4.307 -3.080 1.00 92.38 153 TYR A CA 1
ATOM 1220 C C . TYR A 1 153 ? -4.535 3.175 -2.229 1.00 92.38 153 TYR A C 1
ATOM 1222 O O . TYR A 1 153 ? -5.498 2.516 -2.633 1.00 92.38 153 TYR A O 1
ATOM 1230 N N . MET A 1 154 ? -3.984 2.955 -1.029 1.00 94.75 154 MET A N 1
ATOM 1231 C CA . MET A 1 154 ? -4.446 1.884 -0.140 1.00 94.75 154 MET A CA 1
ATOM 1232 C C . MET A 1 154 ? -5.889 2.105 0.327 1.00 94.75 154 MET A C 1
ATOM 1234 O O . MET A 1 154 ? -6.659 1.147 0.400 1.00 94.75 154 MET A O 1
ATOM 1238 N N . THR A 1 155 ? -6.283 3.352 0.610 1.00 93.88 155 THR A N 1
ATOM 1239 C CA . THR A 1 155 ? -7.670 3.662 1.004 1.00 93.88 155 THR A CA 1
ATOM 1240 C C . THR A 1 155 ? -8.645 3.486 -0.156 1.00 93.88 155 THR A C 1
ATOM 1242 O O . THR A 1 155 ? -9.716 2.919 0.047 1.00 93.88 155 THR A O 1
ATOM 1245 N N . ARG A 1 156 ? -8.271 3.853 -1.389 1.00 90.94 156 ARG A N 1
ATOM 1246 C CA . ARG A 1 156 ? -9.092 3.586 -2.585 1.00 90.94 156 ARG A CA 1
ATOM 1247 C C . ARG A 1 156 ? -9.307 2.105 -2.834 1.00 90.94 156 ARG A C 1
ATOM 1249 O O . ARG A 1 156 ? -10.448 1.699 -3.028 1.00 90.94 156 ARG A O 1
ATOM 1256 N N . CYS A 1 157 ? -8.240 1.307 -2.774 1.00 92.44 157 CYS A N 1
ATOM 1257 C CA . CYS A 1 157 ? -8.354 -0.143 -2.918 1.00 92.44 157 CYS A CA 1
ATOM 1258 C C . CYS A 1 157 ? -9.340 -0.718 -1.895 1.00 92.44 157 CYS A C 1
ATOM 1260 O O . CYS A 1 157 ? -10.139 -1.585 -2.234 1.00 92.44 157 CYS A O 1
ATOM 1262 N N . PHE A 1 158 ? -9.301 -0.210 -0.658 1.00 94.06 158 PHE A N 1
ATOM 1263 C CA . PHE A 1 158 ? -10.197 -0.643 0.409 1.00 94.06 158 PHE A CA 1
ATOM 1264 C C . PHE A 1 158 ? -11.649 -0.248 0.134 1.00 94.06 158 PHE A C 1
ATOM 1266 O O . PHE A 1 158 ? -12.532 -1.093 0.225 1.00 94.06 158 PHE A O 1
ATOM 1273 N N . GLU A 1 159 ? -11.906 1.003 -0.250 1.00 91.94 159 GLU A N 1
ATOM 1274 C CA . GLU A 1 159 ? -13.248 1.469 -0.623 1.00 91.94 159 GLU A CA 1
ATOM 1275 C C . GLU A 1 159 ? -13.837 0.689 -1.804 1.00 91.94 159 GLU A C 1
ATOM 1277 O O . GLU A 1 159 ? -15.029 0.376 -1.822 1.00 91.94 159 GLU A O 1
ATOM 1282 N N . ASP A 1 160 ? -13.014 0.374 -2.803 1.00 89.75 160 ASP A N 1
ATOM 1283 C CA . ASP A 1 160 ? -13.455 -0.323 -4.007 1.00 89.75 160 ASP A CA 1
ATOM 1284 C C . ASP A 1 160 ? -13.887 -1.772 -3.722 1.00 89.75 160 ASP A C 1
ATOM 1286 O O . ASP A 1 160 ? -14.654 -2.336 -4.507 1.00 89.75 160 ASP A O 1
ATOM 1290 N N . CYS A 1 161 ? -13.510 -2.354 -2.574 1.00 91.19 161 CYS A N 1
ATOM 1291 C CA . CYS A 1 161 ? -14.072 -3.625 -2.106 1.00 91.19 161 CYS A CA 1
ATOM 1292 C C . CYS A 1 161 ? -15.578 -3.542 -1.790 1.00 91.19 161 CYS A C 1
ATOM 1294 O O . CYS A 1 161 ? -16.255 -4.566 -1.859 1.00 91.19 161 CYS A O 1
ATOM 1296 N N . PHE A 1 162 ? -16.111 -2.355 -1.475 1.00 89.12 162 PHE A N 1
ATOM 1297 C CA . PHE A 1 162 ? -17.513 -2.149 -1.078 1.00 89.12 162 PHE A CA 1
ATOM 1298 C C . PHE A 1 162 ? -18.397 -1.634 -2.220 1.00 89.12 162 PHE A C 1
ATOM 1300 O O . PHE A 1 162 ? -19.617 -1.602 -2.089 1.00 89.12 162 PHE A O 1
ATOM 1307 N N . ARG A 1 163 ? -17.824 -1.229 -3.363 1.00 83.81 163 ARG A N 1
ATOM 1308 C CA . ARG A 1 163 ? -18.609 -0.691 -4.486 1.00 83.81 163 ARG A CA 1
ATOM 1309 C C . ARG A 1 163 ? -19.159 -1.810 -5.382 1.00 83.81 163 ARG A C 1
ATOM 1311 O O . ARG A 1 163 ? -18.377 -2.499 -6.044 1.00 83.81 163 ARG A O 1
ATOM 1318 N N . PRO A 1 164 ? -20.492 -1.955 -5.521 1.00 60.50 164 PRO A N 1
ATOM 1319 C CA . PRO A 1 164 ? -21.070 -2.906 -6.460 1.00 60.50 164 PRO A CA 1
ATOM 1320 C C . PRO A 1 164 ? -20.799 -2.469 -7.908 1.00 60.50 164 PRO A C 1
ATOM 1322 O O . PRO A 1 164 ? -21.249 -1.422 -8.365 1.00 60.50 164 PRO A O 1
ATOM 1325 N N . ALA A 1 165 ? -20.044 -3.297 -8.635 1.00 55.50 165 ALA A N 1
ATOM 1326 C CA . ALA A 1 165 ? -19.995 -3.359 -10.097 1.00 55.50 165 ALA A CA 1
ATOM 1327 C C . ALA A 1 165 ? -19.904 -2.010 -10.854 1.00 55.50 165 ALA A C 1
ATOM 1329 O O . ALA A 1 165 ? -20.685 -1.726 -11.758 1.00 55.50 165 ALA A O 1
ATOM 1330 N N . LYS A 1 166 ? -18.858 -1.226 -10.584 1.00 45.78 166 LYS A N 1
ATOM 1331 C CA . LYS A 1 166 ? -18.176 -0.452 -11.638 1.00 45.78 166 LYS A CA 1
ATOM 1332 C C . LYS A 1 166 ? -16.727 -0.901 -11.729 1.00 45.78 166 LYS A C 1
ATOM 1334 O O . LYS A 1 166 ? -15.804 -0.101 -11.663 1.00 45.78 166 LYS A O 1
ATOM 1339 N N . ARG A 1 167 ? -16.527 -2.211 -11.892 1.00 46.94 167 ARG A N 1
ATOM 1340 C CA . ARG A 1 167 ? -15.255 -2.752 -12.381 1.00 46.94 167 ARG A CA 1
ATOM 1341 C C . ARG A 1 167 ? -15.126 -2.415 -13.866 1.00 46.94 167 ARG A C 1
ATOM 1343 O O . ARG A 1 167 ? -15.068 -3.302 -14.705 1.00 46.94 167 ARG A O 1
ATOM 1350 N N . THR A 1 168 ? -15.103 -1.126 -14.191 1.00 36.41 168 THR A N 1
ATOM 1351 C CA . THR A 1 168 ? -14.515 -0.658 -15.441 1.00 36.41 168 THR A CA 1
ATOM 1352 C C . THR A 1 168 ? -13.017 -0.586 -15.192 1.00 36.41 168 THR A C 1
ATOM 1354 O O . THR A 1 168 ? -12.416 0.481 -15.219 1.00 36.41 168 THR A O 1
ATOM 1357 N N . PHE A 1 169 ? -12.407 -1.738 -14.904 1.00 41.66 169 PHE A N 1
ATOM 1358 C CA . PHE A 1 169 ? -11.037 -1.885 -15.354 1.00 41.66 169 PHE A CA 1
ATOM 1359 C C . PHE A 1 169 ? -11.122 -1.691 -16.872 1.00 41.66 169 PHE A C 1
ATOM 1361 O O . PHE A 1 169 ? -12.035 -2.263 -17.490 1.00 41.66 169 PHE A O 1
ATOM 1368 N N . PRO A 1 170 ? -10.275 -0.845 -17.482 1.00 38.16 170 PRO A N 1
ATOM 1369 C CA . PRO A 1 170 ? -10.118 -0.874 -18.926 1.00 38.16 170 PRO A CA 1
ATOM 1370 C C . PRO A 1 170 ? -9.974 -2.343 -19.309 1.00 38.16 170 PRO A C 1
ATOM 1372 O O . PRO A 1 170 ? -9.334 -3.091 -18.574 1.00 38.16 170 PRO A O 1
ATOM 1375 N N . VAL A 1 171 ? -10.659 -2.774 -20.366 1.00 35.41 171 VAL A N 1
ATOM 1376 C CA . VAL A 1 171 ? -10.631 -4.152 -20.865 1.00 35.41 171 VAL A CA 1
ATOM 1377 C C . VAL A 1 171 ? -9.174 -4.543 -21.131 1.00 35.41 171 VAL A C 1
ATOM 1379 O O . VAL A 1 171 ? -8.635 -4.338 -22.209 1.00 35.41 171 VAL A O 1
ATOM 1382 N N . GLY A 1 172 ? -8.548 -5.071 -20.094 1.00 45.94 172 GLY A N 1
ATOM 1383 C CA . GLY A 1 172 ? -7.155 -5.427 -19.948 1.00 45.94 172 GLY A CA 1
ATOM 1384 C C . GLY A 1 172 ? -7.170 -6.501 -18.876 1.00 45.94 172 GLY A C 1
ATOM 1385 O O . GLY A 1 172 ? -7.851 -6.370 -17.856 1.00 45.94 172 GLY A O 1
ATOM 1386 N N . LYS A 1 173 ? -6.563 -7.647 -19.175 1.00 51.16 173 LYS A N 1
ATOM 1387 C CA . LYS A 1 173 ? -6.584 -8.814 -18.290 1.00 51.16 173 LYS A CA 1
ATOM 1388 C C . LYS A 1 173 ? -6.097 -8.370 -16.911 1.00 51.16 173 LYS A C 1
ATOM 1390 O O . LYS A 1 173 ? -4.972 -7.899 -16.797 1.00 51.16 173 LYS A O 1
ATOM 1395 N N . SER A 1 174 ? -6.933 -8.500 -15.880 1.00 61.03 174 SER A N 1
ATOM 1396 C CA . SER A 1 174 ? -6.485 -8.258 -14.510 1.00 61.03 174 SER A CA 1
ATOM 1397 C C . SER A 1 174 ? -5.320 -9.205 -14.234 1.00 61.03 174 SER A C 1
ATOM 1399 O O . SER A 1 174 ? -5.499 -10.424 -14.263 1.00 61.03 174 SER A O 1
ATOM 1401 N N . ILE A 1 175 ? -4.143 -8.629 -14.018 1.00 72.25 175 ILE A N 1
ATOM 1402 C CA . ILE A 1 175 ? -2.872 -9.325 -13.789 1.00 72.25 175 ILE A CA 1
ATOM 1403 C C . ILE A 1 175 ? -2.994 -10.329 -12.633 1.00 72.25 175 ILE A C 1
ATOM 1405 O O . ILE A 1 175 ? -2.417 -11.411 -12.653 1.00 72.25 175 ILE A O 1
ATOM 1409 N N . SER A 1 176 ? -3.788 -9.970 -11.630 1.00 79.50 176 SER A N 1
ATOM 1410 C CA . SER A 1 176 ? -3.975 -10.681 -10.374 1.00 79.50 176 SER A CA 1
ATOM 1411 C C . SER A 1 176 ? -5.455 -10.648 -9.965 1.00 79.50 176 SER A C 1
ATOM 1413 O O . SER A 1 176 ? -6.242 -9.851 -10.498 1.00 79.50 176 SER A O 1
ATOM 1415 N N . PRO A 1 177 ? -5.883 -11.508 -9.022 1.00 86.00 177 PRO A N 1
ATOM 1416 C CA . PRO A 1 177 ? -7.224 -11.415 -8.470 1.00 86.00 177 PRO A CA 1
ATOM 1417 C C . PRO A 1 177 ? -7.445 -10.061 -7.766 1.00 86.00 177 PRO A C 1
ATOM 1419 O O . PRO A 1 177 ? -6.518 -9.516 -7.148 1.00 86.00 177 PRO A O 1
ATOM 1422 N N . PRO A 1 178 ? -8.681 -9.527 -7.813 1.00 88.50 178 PRO A N 1
ATOM 1423 C CA . PRO A 1 178 ? -9.025 -8.304 -7.100 1.00 88.50 178 PRO A CA 1
ATOM 1424 C C . PRO A 1 178 ? -8.770 -8.481 -5.595 1.00 88.50 178 PRO A C 1
ATOM 1426 O O . PRO A 1 178 ? -9.031 -9.570 -5.070 1.00 88.50 178 PRO A O 1
ATOM 1429 N N . PRO A 1 179 ? -8.274 -7.444 -4.899 1.00 93.06 179 PRO A N 1
ATOM 1430 C CA . PRO A 1 179 ? -7.962 -7.557 -3.487 1.00 93.06 179 PRO A CA 1
ATOM 1431 C C . PRO A 1 179 ? -9.219 -7.768 -2.644 1.00 93.06 179 PRO A C 1
ATOM 1433 O O . PRO A 1 179 ? -10.303 -7.267 -2.956 1.00 93.06 179 PRO A O 1
ATOM 1436 N N . THR A 1 180 ? -9.053 -8.501 -1.547 1.00 94.00 180 THR A N 1
ATOM 1437 C CA . THR A 1 180 ? -10.087 -8.647 -0.513 1.00 94.00 180 THR A CA 1
ATOM 1438 C C . THR A 1 180 ? -9.859 -7.653 0.623 1.00 94.00 180 THR A C 1
ATOM 1440 O O . THR A 1 180 ? -8.740 -7.179 0.831 1.00 94.00 180 THR A O 1
ATOM 1443 N N . VAL A 1 181 ? -10.897 -7.381 1.419 1.00 95.19 181 VAL A N 1
ATOM 1444 C CA . VAL A 1 181 ? -10.779 -6.522 2.611 1.00 95.19 181 VAL A CA 1
ATOM 1445 C C . VAL A 1 181 ? -9.727 -7.065 3.579 1.00 95.19 181 VAL A C 1
ATOM 1447 O O . VAL A 1 181 ? -8.849 -6.324 4.015 1.00 95.19 181 VAL A O 1
ATOM 1450 N N . SER A 1 182 ? -9.739 -8.373 3.850 1.00 95.62 182 SER A N 1
ATOM 1451 C CA . SER A 1 182 ? -8.740 -9.027 4.704 1.00 95.62 182 SER A CA 1
ATOM 1452 C C . SER A 1 182 ? -7.308 -8.891 4.190 1.00 95.62 182 SER A C 1
ATOM 1454 O O . SER A 1 182 ? -6.380 -8.686 4.980 1.00 95.62 182 SER A O 1
ATOM 1456 N N . GLU A 1 183 ? -7.110 -8.996 2.876 1.00 96.44 183 GLU A N 1
ATOM 1457 C CA . GLU A 1 183 ? -5.800 -8.799 2.260 1.00 96.44 183 GLU A CA 1
ATOM 1458 C C . GLU A 1 183 ? -5.310 -7.362 2.464 1.00 96.44 183 GLU A C 1
ATOM 1460 O O . GLU A 1 183 ? -4.223 -7.155 3.002 1.00 96.44 183 GLU A O 1
ATOM 1465 N N . LEU A 1 184 ? -6.130 -6.364 2.130 1.00 97.19 184 LEU A N 1
ATOM 1466 C CA . LEU A 1 184 ? -5.758 -4.954 2.280 1.00 97.19 184 LEU A CA 1
ATOM 1467 C C . LEU A 1 184 ? -5.511 -4.577 3.741 1.00 97.19 184 LEU A C 1
ATOM 1469 O O . LEU A 1 184 ? -4.562 -3.851 4.035 1.00 97.19 184 LEU A O 1
ATOM 1473 N N . CYS A 1 185 ? -6.295 -5.123 4.673 1.00 97.06 185 CYS A N 1
ATOM 1474 C CA . CYS A 1 185 ? -6.051 -4.976 6.105 1.00 97.06 185 CYS A CA 1
ATOM 1475 C C . CYS A 1 185 ? -4.688 -5.536 6.530 1.00 97.06 185 CYS A C 1
ATOM 1477 O O . CYS A 1 185 ? -4.038 -4.958 7.400 1.00 97.06 185 CYS A O 1
ATOM 1479 N N . THR A 1 186 ? -4.261 -6.656 5.946 1.00 96.62 186 THR A N 1
ATOM 1480 C CA . THR A 1 186 ? -2.959 -7.290 6.214 1.00 96.62 186 THR A CA 1
ATOM 1481 C C . THR A 1 186 ? -1.821 -6.436 5.661 1.00 96.62 186 THR A C 1
ATOM 1483 O O . THR A 1 186 ? -0.892 -6.101 6.398 1.00 96.62 186 THR A O 1
ATOM 1486 N N . LEU A 1 187 ? -1.927 -6.019 4.396 1.00 97.25 187 LEU A N 1
ATOM 1487 C CA . LEU A 1 187 ? -0.931 -5.181 3.727 1.00 97.25 187 LEU A CA 1
ATOM 1488 C C . LEU A 1 187 ? -0.787 -3.817 4.412 1.00 97.25 187 LEU A C 1
ATOM 1490 O O . LEU A 1 187 ? 0.331 -3.367 4.647 1.00 97.25 187 LEU A O 1
ATOM 1494 N N . LEU A 1 188 ? -1.892 -3.178 4.809 1.00 96.62 188 LEU A N 1
ATOM 1495 C CA . LEU A 1 188 ? -1.843 -1.886 5.493 1.00 96.62 188 LEU A CA 1
ATOM 1496 C C . LEU A 1 188 ? -1.171 -1.985 6.868 1.00 96.62 188 LEU A C 1
ATOM 1498 O O . LEU A 1 188 ? -0.341 -1.145 7.205 1.00 96.62 188 LEU A O 1
ATOM 1502 N N . VAL A 1 189 ? -1.482 -3.019 7.659 1.00 95.19 189 VAL A N 1
ATOM 1503 C CA . VAL A 1 189 ? -0.820 -3.228 8.959 1.00 95.19 189 VAL A CA 1
ATOM 1504 C C . VAL A 1 189 ? 0.670 -3.504 8.785 1.00 95.19 189 VAL A C 1
ATOM 1506 O O . VAL A 1 189 ? 1.473 -2.952 9.533 1.00 95.19 189 VAL A O 1
ATOM 1509 N N . PHE A 1 190 ? 1.041 -4.295 7.778 1.00 95.69 190 PHE A N 1
ATOM 1510 C CA . PHE A 1 190 ? 2.438 -4.511 7.419 1.00 95.69 190 PHE A CA 1
ATOM 1511 C C . PHE A 1 190 ? 3.152 -3.192 7.085 1.00 95.69 190 PHE A C 1
ATOM 1513 O O . PHE A 1 190 ? 4.185 -2.893 7.678 1.00 95.69 190 PHE A O 1
ATOM 1520 N N . LEU A 1 191 ? 2.574 -2.355 6.219 1.00 95.31 191 LEU A N 1
ATOM 1521 C CA . LEU A 1 191 ? 3.151 -1.056 5.853 1.00 95.31 191 LEU A CA 1
ATOM 1522 C C . LEU A 1 191 ? 3.346 -0.142 7.073 1.00 95.31 191 LEU A C 1
ATOM 1524 O O . LEU A 1 191 ? 4.406 0.461 7.218 1.00 95.31 191 LEU A O 1
ATOM 1528 N N . LEU A 1 192 ? 2.364 -0.081 7.979 1.00 93.31 192 LEU A N 1
ATOM 1529 C CA . LEU A 1 192 ? 2.434 0.726 9.207 1.00 93.31 192 LEU A CA 1
ATOM 1530 C C . LEU A 1 192 ? 3.521 0.273 10.191 1.00 93.31 192 LEU A C 1
ATOM 1532 O O . LEU A 1 192 ? 3.949 1.069 11.034 1.00 93.31 192 LEU A O 1
ATOM 1536 N N . ASP A 1 193 ? 3.907 -1.001 10.151 1.00 91.44 193 ASP A N 1
ATOM 1537 C CA . ASP A 1 193 ? 4.961 -1.548 11.005 1.00 91.44 193 ASP A CA 1
ATOM 1538 C C . ASP A 1 193 ? 6.343 -1.440 10.357 1.00 91.44 193 ASP A C 1
ATOM 1540 O O . ASP A 1 193 ? 7.324 -1.261 11.070 1.00 91.44 193 ASP A O 1
ATOM 1544 N N . VAL A 1 194 ? 6.432 -1.525 9.031 1.00 91.56 194 VAL A N 1
ATOM 1545 C CA . VAL A 1 194 ? 7.714 -1.629 8.325 1.00 91.56 194 VAL A CA 1
ATOM 1546 C C . VAL A 1 194 ? 8.236 -0.291 7.801 1.00 91.56 194 VAL A C 1
ATOM 1548 O O . VAL A 1 194 ? 9.451 -0.080 7.779 1.00 91.56 194 VAL A O 1
ATOM 1551 N N . ILE A 1 195 ? 7.351 0.622 7.396 1.00 90.00 195 ILE A N 1
ATOM 1552 C CA . ILE A 1 195 ? 7.751 1.960 6.950 1.00 90.00 195 ILE A CA 1
ATOM 1553 C C . ILE A 1 195 ? 8.127 2.793 8.187 1.00 90.00 195 ILE A C 1
ATOM 1555 O O . ILE A 1 195 ? 7.349 2.832 9.142 1.00 90.00 195 ILE A O 1
ATOM 1559 N N . PRO A 1 196 ? 9.288 3.474 8.199 1.00 87.56 196 PRO A N 1
ATOM 1560 C CA . PRO A 1 196 ? 9.729 4.291 9.330 1.00 87.56 196 PRO A CA 1
ATOM 1561 C C . PRO A 1 196 ? 8.933 5.604 9.405 1.00 87.56 196 PRO A C 1
ATOM 1563 O O . PRO A 1 196 ? 9.399 6.660 8.980 1.00 87.56 196 PRO A O 1
ATOM 1566 N N . LEU A 1 197 ? 7.707 5.532 9.930 1.00 87.12 197 LEU A N 1
ATOM 1567 C CA . LEU A 1 197 ? 6.758 6.652 9.987 1.00 87.12 197 LEU A CA 1
ATOM 1568 C C . LEU A 1 197 ? 7.286 7.841 10.801 1.00 87.12 197 LEU A C 1
ATOM 1570 O O . LEU A 1 197 ? 6.898 8.975 10.545 1.00 87.12 197 LEU A O 1
ATOM 1574 N N . GLU A 1 198 ? 8.186 7.599 11.754 1.00 82.56 198 GLU A N 1
ATOM 1575 C CA . GLU A 1 198 ? 8.778 8.629 12.615 1.00 82.56 198 GLU A CA 1
ATOM 1576 C C . GLU A 1 198 ? 9.675 9.605 11.841 1.00 82.56 198 GLU A C 1
ATOM 1578 O O . GLU A 1 198 ? 9.933 10.712 12.310 1.00 82.56 198 GLU A O 1
ATOM 1583 N N . LEU A 1 199 ? 10.141 9.216 10.649 1.00 83.81 199 LEU A N 1
ATOM 1584 C CA . LEU A 1 199 ? 10.888 10.103 9.755 1.00 83.81 199 LEU A CA 1
ATOM 1585 C C . LEU A 1 199 ? 9.973 11.089 9.011 1.00 83.81 199 LEU A C 1
ATOM 1587 O O . LEU A 1 199 ? 10.470 12.032 8.398 1.00 83.81 199 LEU A O 1
ATOM 1591 N N . TYR A 1 200 ? 8.653 10.891 9.074 1.00 83.12 200 TYR A N 1
ATOM 1592 C CA . TYR A 1 200 ? 7.658 11.631 8.303 1.00 83.12 200 TYR A CA 1
ATOM 1593 C C . TYR A 1 200 ? 6.506 12.073 9.216 1.00 83.12 200 TYR A C 1
ATOM 1595 O O . TYR A 1 200 ? 5.424 11.486 9.219 1.00 83.12 200 TYR A O 1
ATOM 1603 N N . SER A 1 201 ? 6.723 13.132 9.999 1.00 86.31 201 SER A N 1
ATOM 1604 C CA . SER A 1 201 ? 5.740 13.626 10.981 1.00 86.31 201 SER A CA 1
ATOM 1605 C C . SER A 1 201 ? 4.367 13.945 10.370 1.00 86.31 201 SER A C 1
ATOM 1607 O O . SER A 1 201 ? 3.335 13.739 11.012 1.00 86.31 201 SER A O 1
ATOM 1609 N N . GLU A 1 202 ? 4.326 14.385 9.111 1.00 88.19 202 GLU A N 1
ATOM 1610 C CA . GLU A 1 202 ? 3.092 14.627 8.355 1.00 88.19 202 GLU A CA 1
ATOM 1611 C C . GLU A 1 202 ? 2.254 13.353 8.156 1.00 88.19 202 GLU A C 1
ATOM 1613 O O . GLU A 1 202 ? 1.025 13.399 8.185 1.00 88.19 202 GLU A O 1
ATOM 1618 N N . VAL A 1 203 ? 2.890 12.180 8.064 1.00 90.62 203 VAL A N 1
ATOM 1619 C CA . VAL A 1 203 ? 2.174 10.901 7.988 1.00 90.62 203 VAL A CA 1
ATOM 1620 C C . VAL A 1 203 ? 1.362 10.667 9.248 1.00 90.62 203 VAL A C 1
ATOM 1622 O O . VAL A 1 203 ? 0.161 10.407 9.172 1.00 90.62 203 VAL A O 1
ATOM 1625 N N . GLN A 1 204 ? 1.983 10.827 10.412 1.00 91.62 204 GLN A N 1
ATOM 1626 C CA . GLN A 1 204 ? 1.329 10.580 11.696 1.00 91.62 204 GLN A CA 1
ATOM 1627 C C . GLN A 1 204 ? 0.303 11.661 12.050 1.00 91.62 204 GLN A C 1
ATOM 1629 O O . GLN A 1 204 ? -0.702 11.359 12.696 1.00 91.62 204 GLN A O 1
ATOM 1634 N N . THR A 1 205 ? 0.537 12.902 11.618 1.00 91.25 205 THR A N 1
ATOM 1635 C CA . THR A 1 205 ? -0.285 14.061 11.990 1.00 91.25 205 THR A CA 1
ATOM 1636 C C . THR A 1 205 ? -1.350 14.435 10.963 1.00 91.25 205 THR A C 1
ATOM 1638 O O . THR A 1 205 ? -2.349 15.027 11.352 1.00 91.25 205 THR A O 1
ATOM 1641 N N . GLN A 1 206 ? -1.210 14.093 9.681 1.00 90.19 206 GLN A N 1
ATOM 1642 C CA . GLN A 1 206 ? -2.152 14.509 8.632 1.00 90.19 206 GLN A CA 1
ATOM 1643 C C . GLN A 1 206 ? -2.702 13.342 7.813 1.00 90.19 206 GLN A C 1
ATOM 1645 O O . GLN A 1 206 ? -3.921 13.249 7.645 1.00 90.19 206 GLN A O 1
ATOM 1650 N N . TYR A 1 207 ? -1.851 12.431 7.332 1.00 91.69 207 TYR A N 1
ATOM 1651 C CA . TYR A 1 207 ? -2.293 11.362 6.426 1.00 91.69 207 TYR A CA 1
ATOM 1652 C C . TYR A 1 207 ? -3.029 10.231 7.150 1.00 91.69 207 TYR A C 1
ATOM 1654 O O . TYR A 1 207 ? -4.145 9.888 6.766 1.00 91.69 207 TYR A O 1
ATOM 1662 N N . LEU A 1 208 ? -2.473 9.678 8.232 1.00 94.50 208 LEU A N 1
ATOM 1663 C CA . LEU A 1 208 ? -3.114 8.586 8.977 1.00 94.50 208 LEU A CA 1
ATOM 1664 C C . LEU A 1 208 ? -4.495 8.943 9.567 1.00 94.50 208 LEU A C 1
ATOM 1666 O O . LEU A 1 208 ? -5.390 8.098 9.492 1.00 94.50 208 LEU A O 1
ATOM 1670 N N . PRO A 1 209 ? -4.738 10.163 10.088 1.00 94.44 209 PRO A N 1
ATOM 1671 C CA . PRO A 1 209 ? -6.087 10.620 10.435 1.00 94.44 209 PRO A CA 1
ATOM 1672 C C . PRO A 1 209 ? -7.102 10.527 9.287 1.00 94.44 209 PRO A C 1
ATOM 1674 O O . PRO A 1 209 ? -8.252 10.129 9.493 1.00 94.44 209 PRO A O 1
ATOM 1677 N N . GLN A 1 210 ? -6.682 10.888 8.072 1.00 93.75 210 GLN A N 1
ATOM 1678 C CA . GLN A 1 210 ? -7.520 10.825 6.873 1.00 93.75 210 GLN A CA 1
ATOM 1679 C C . GLN A 1 210 ? -7.718 9.379 6.412 1.00 93.75 210 GLN A C 1
ATOM 1681 O O . GLN A 1 210 ? -8.844 8.996 6.095 1.00 93.75 210 GLN A O 1
ATOM 1686 N N . VAL A 1 211 ? -6.662 8.556 6.453 1.00 95.31 211 VAL A N 1
ATOM 1687 C CA . VAL A 1 211 ? -6.738 7.110 6.192 1.00 95.31 211 VAL A CA 1
ATOM 1688 C C . VAL A 1 211 ? -7.757 6.457 7.112 1.00 95.31 211 VAL A C 1
ATOM 1690 O O . VAL A 1 211 ? -8.618 5.723 6.641 1.00 95.31 211 VAL A O 1
ATOM 1693 N N . LEU A 1 212 ? -7.718 6.767 8.411 1.00 96.44 212 LEU A N 1
ATOM 1694 C CA . LEU A 1 212 ? -8.686 6.246 9.370 1.00 96.44 212 LEU A CA 1
ATOM 1695 C C . LEU A 1 212 ? -10.124 6.609 8.976 1.00 96.44 212 LEU A C 1
ATOM 1697 O O . LEU A 1 212 ? -10.992 5.742 9.002 1.00 96.44 212 LEU A O 1
ATOM 1701 N N . GLY A 1 213 ? -10.370 7.859 8.574 1.00 93.94 213 GLY A N 1
ATOM 1702 C CA . GLY A 1 213 ? -11.681 8.285 8.077 1.00 93.94 213 GLY A CA 1
ATOM 1703 C C . GLY A 1 213 ? -12.137 7.496 6.851 1.00 93.94 213 GLY A C 1
ATOM 1704 O O . GLY A 1 213 ? -13.252 6.977 6.840 1.00 93.94 213 GLY A O 1
ATOM 1705 N N . CYS A 1 214 ? -11.254 7.332 5.864 1.00 93.75 214 CYS A N 1
ATOM 1706 C CA . CYS A 1 214 ? -11.553 6.601 4.629 1.00 93.75 214 CYS A CA 1
ATOM 1707 C C . CYS A 1 214 ? -11.771 5.096 4.857 1.00 93.75 214 CYS A C 1
ATOM 1709 O O . CYS A 1 214 ? -12.496 4.469 4.096 1.00 93.75 214 CYS A O 1
ATOM 1711 N N . LEU A 1 215 ? -11.173 4.504 5.898 1.00 95.38 215 LEU A N 1
ATOM 1712 C CA . LEU A 1 215 ? -11.426 3.108 6.271 1.00 95.38 215 LEU A CA 1
ATOM 1713 C C . LEU A 1 215 ? -12.745 2.943 7.027 1.00 95.38 215 LEU A C 1
ATOM 1715 O O . LEU A 1 215 ? -13.473 1.985 6.791 1.00 95.38 215 LEU A O 1
ATOM 1719 N N . VAL A 1 216 ? -13.056 3.851 7.956 1.00 95.12 216 VAL A N 1
ATOM 1720 C CA . VAL A 1 216 ? -14.261 3.745 8.792 1.00 95.12 216 VAL A CA 1
ATOM 1721 C C . VAL A 1 216 ? -15.527 4.027 7.987 1.00 95.12 216 VAL A C 1
ATOM 1723 O O . VAL A 1 216 ? -16.540 3.377 8.228 1.00 95.12 216 VAL A O 1
ATOM 1726 N N . GLN A 1 217 ? -15.487 4.962 7.037 1.00 93.62 217 GLN A N 1
ATOM 1727 C CA . GLN A 1 217 ? -16.680 5.379 6.301 1.00 93.62 217 GLN A CA 1
ATOM 1728 C C . GLN A 1 217 ? -17.368 4.220 5.539 1.00 93.62 217 GLN A C 1
ATOM 1730 O O . GLN A 1 217 ? -18.537 3.964 5.824 1.00 93.62 217 GLN A O 1
ATOM 1735 N N . PRO A 1 218 ? -16.690 3.441 4.668 1.00 92.44 218 PRO A N 1
ATOM 1736 C CA . PRO A 1 218 ? -17.311 2.296 3.994 1.00 92.44 218 PRO A CA 1
ATOM 1737 C C . PRO A 1 218 ? -17.787 1.211 4.961 1.00 92.44 218 PRO A C 1
ATOM 1739 O O . PRO A 1 218 ? -18.781 0.544 4.699 1.00 92.44 218 PRO A O 1
ATOM 1742 N N . LEU A 1 219 ? -17.100 1.038 6.098 1.00 93.38 219 LEU A N 1
ATOM 1743 C CA . LEU A 1 219 ? -17.519 0.084 7.125 1.00 93.38 219 LEU A CA 1
ATOM 1744 C C . LEU A 1 219 ? -18.838 0.502 7.785 1.00 93.38 219 LEU A C 1
ATOM 1746 O O . LEU A 1 219 ? -19.635 -0.367 8.133 1.00 93.38 219 LEU A O 1
ATOM 1750 N N . ALA A 1 220 ? -19.054 1.806 7.982 1.00 91.44 220 ALA A N 1
ATOM 1751 C CA . ALA A 1 220 ? -20.287 2.347 8.548 1.00 91.44 220 ALA A CA 1
ATOM 1752 C C . ALA A 1 220 ? -21.458 2.264 7.554 1.00 91.44 220 ALA A C 1
ATOM 1754 O O . ALA A 1 220 ? -22.559 1.887 7.957 1.00 91.44 220 ALA A O 1
ATOM 1755 N N . GLU A 1 221 ? -21.199 2.570 6.277 1.00 90.06 221 GLU A N 1
ATOM 1756 C CA . GLU A 1 221 ? -22.194 2.595 5.194 1.00 90.06 221 GLU A CA 1
ATOM 1757 C C . GLU A 1 221 ? -22.609 1.183 4.738 1.00 90.06 221 GLU A C 1
ATOM 1759 O O . GLU A 1 221 ? -23.796 0.904 4.591 1.00 90.06 221 GLU A O 1
ATOM 1764 N N . GLU A 1 222 ? -21.648 0.271 4.559 1.00 87.25 222 GLU A N 1
ATOM 1765 C CA . GLU A 1 222 ? -21.841 -1.037 3.911 1.00 87.25 222 GLU A CA 1
ATOM 1766 C C . GLU A 1 222 ? -21.408 -2.196 4.825 1.00 87.25 222 GLU A C 1
ATOM 1768 O O . GLU A 1 222 ? -20.777 -3.172 4.410 1.00 87.25 222 GLU A O 1
ATOM 1773 N N . MET A 1 223 ? -21.763 -2.110 6.111 1.00 83.69 223 MET A N 1
ATOM 1774 C CA . MET A 1 223 ? -21.405 -3.114 7.123 1.00 83.69 223 MET A CA 1
ATOM 1775 C C . MET A 1 223 ? -21.869 -4.537 6.750 1.00 83.69 223 MET A C 1
ATOM 1777 O O . MET A 1 223 ? -21.276 -5.529 7.175 1.00 83.69 223 MET A O 1
ATOM 1781 N N . GLU A 1 224 ? -22.948 -4.659 5.973 1.00 84.50 224 GLU A N 1
ATOM 1782 C CA . GLU A 1 224 ? -23.527 -5.947 5.583 1.00 84.50 224 GLU A CA 1
ATOM 1783 C C . GLU A 1 224 ? -22.723 -6.692 4.516 1.00 84.50 224 GLU A C 1
ATOM 1785 O O . GLU A 1 224 ? -22.908 -7.899 4.363 1.00 84.50 224 GLU A O 1
ATOM 1790 N N . ALA A 1 225 ? -21.821 -6.001 3.816 1.00 86.88 225 ALA A N 1
ATOM 1791 C CA . ALA A 1 225 ? -20.978 -6.597 2.788 1.00 86.88 225 ALA A CA 1
ATOM 1792 C C . ALA A 1 225 ? -19.900 -7.533 3.365 1.00 86.88 225 ALA A C 1
ATOM 1794 O O . ALA A 1 225 ? -19.336 -8.336 2.623 1.00 86.88 225 ALA A O 1
ATOM 1795 N N . LEU A 1 226 ? -19.609 -7.440 4.670 1.00 90.12 226 LEU A N 1
ATOM 1796 C CA . LEU A 1 226 ? -18.530 -8.181 5.321 1.00 90.12 226 LEU A CA 1
ATOM 1797 C C . LEU A 1 226 ? -19.032 -9.293 6.235 1.00 90.12 226 LEU A C 1
ATOM 1799 O O . LEU A 1 226 ? -20.007 -9.150 6.977 1.00 90.12 226 LEU A O 1
ATOM 1803 N N . SER A 1 227 ? -18.273 -10.385 6.272 1.00 91.56 227 SER A N 1
ATOM 1804 C CA . SER A 1 227 ? -18.391 -11.381 7.332 1.00 91.56 227 SER A CA 1
ATOM 1805 C C . SER A 1 227 ? -17.881 -10.835 8.677 1.00 91.56 227 SER A C 1
ATOM 1807 O O . SER A 1 227 ? -17.075 -9.904 8.744 1.00 91.56 227 SER A O 1
ATOM 1809 N N . LEU A 1 228 ? -18.312 -11.440 9.791 1.00 90.62 228 LEU A N 1
ATOM 1810 C CA . LEU A 1 228 ? -17.866 -11.033 11.132 1.00 90.62 228 LEU A CA 1
ATOM 1811 C C . LEU A 1 228 ? -16.328 -11.087 11.316 1.00 90.62 228 LEU A C 1
ATOM 1813 O O . LEU A 1 228 ? -15.783 -10.165 11.935 1.00 90.62 228 LEU A O 1
ATOM 1817 N N . PRO A 1 229 ? -15.597 -12.099 10.796 1.00 93.69 229 PRO A N 1
ATOM 1818 C CA . PRO A 1 229 ? -14.134 -12.105 10.834 1.00 93.69 229 PRO A CA 1
ATOM 1819 C C . PRO A 1 229 ? -13.496 -10.953 10.047 1.00 93.69 229 PRO A C 1
ATOM 1821 O O . PRO A 1 229 ? -12.579 -10.314 10.564 1.00 93.69 229 PRO A O 1
ATOM 1824 N N . GLU A 1 230 ? -13.997 -10.654 8.844 1.00 94.31 230 GLU A N 1
ATOM 1825 C CA . GLU A 1 230 ? -13.501 -9.548 8.009 1.00 94.31 230 GLU A CA 1
ATOM 1826 C C . GLU A 1 230 ? -13.730 -8.201 8.689 1.00 94.31 230 GLU A C 1
ATOM 1828 O O . GLU A 1 230 ? -12.799 -7.405 8.810 1.00 94.31 230 GLU A O 1
ATOM 1833 N N . LEU A 1 231 ? -14.931 -7.979 9.233 1.00 93.81 231 LEU A N 1
ATOM 1834 C CA . LEU A 1 231 ? -15.238 -6.781 10.010 1.00 93.81 231 LEU A CA 1
ATOM 1835 C C . LEU A 1 231 ? -14.316 -6.656 11.229 1.00 93.81 231 LEU A C 1
ATOM 1837 O O . LEU A 1 231 ? -13.769 -5.589 11.496 1.00 93.81 231 LEU A O 1
ATOM 1841 N N . THR A 1 232 ? -14.103 -7.749 11.963 1.00 94.19 232 THR A N 1
ATOM 1842 C CA . THR A 1 232 ? -13.211 -7.752 13.131 1.00 94.19 232 THR A CA 1
ATOM 1843 C C . THR A 1 232 ? -11.783 -7.374 12.739 1.00 94.19 232 THR A C 1
ATOM 1845 O O . THR A 1 232 ? -11.132 -6.604 13.448 1.00 94.19 232 THR A O 1
ATOM 1848 N N . GLN A 1 233 ? -11.279 -7.905 11.624 1.00 95.50 233 GLN A N 1
ATOM 1849 C CA . GLN A 1 233 ? -9.949 -7.573 11.123 1.00 95.50 233 GLN A CA 1
ATOM 1850 C C . GLN A 1 233 ? -9.871 -6.111 10.672 1.00 95.50 233 GLN A C 1
ATOM 1852 O O . GLN A 1 233 ? -8.924 -5.425 11.050 1.00 95.50 233 GLN A O 1
ATOM 1857 N N . ALA A 1 234 ? -10.881 -5.611 9.958 1.00 95.81 234 ALA A N 1
ATOM 1858 C CA . ALA A 1 234 ? -10.954 -4.218 9.533 1.00 95.81 234 ALA A CA 1
ATOM 1859 C C . ALA A 1 234 ? -10.945 -3.252 10.727 1.00 95.81 234 ALA A C 1
ATOM 1861 O O . ALA A 1 234 ? -10.156 -2.309 10.749 1.00 95.81 234 ALA A O 1
ATOM 1862 N N . LEU A 1 235 ? -11.717 -3.537 11.780 1.00 95.25 235 LEU A N 1
ATOM 1863 C CA . LEU A 1 235 ? -11.719 -2.732 13.007 1.00 95.25 235 LEU A CA 1
ATOM 1864 C C . LEU A 1 235 ? -10.378 -2.777 13.742 1.00 95.25 235 LEU A C 1
ATOM 1866 O O . LEU A 1 235 ? -9.903 -1.749 14.227 1.00 95.25 235 LEU A O 1
ATOM 1870 N N . LYS A 1 236 ? -9.728 -3.945 13.790 1.00 95.19 236 LYS A N 1
ATOM 1871 C CA . LYS A 1 236 ? -8.364 -4.070 14.322 1.00 95.19 236 LYS A CA 1
ATOM 1872 C C . LYS A 1 236 ? -7.359 -3.255 13.503 1.00 95.19 236 LYS A C 1
ATOM 1874 O O . LYS A 1 236 ? -6.470 -2.639 14.085 1.00 95.19 236 LYS A O 1
ATOM 1879 N N . THR A 1 237 ? -7.505 -3.2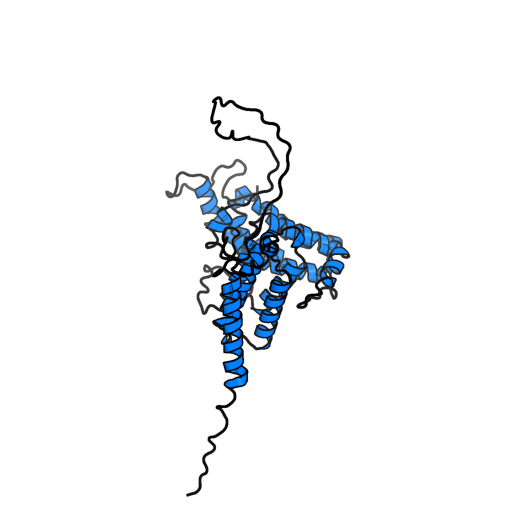08 12.181 1.00 96.31 237 THR A N 1
ATOM 1880 C CA . THR A 1 237 ? -6.691 -2.349 11.312 1.00 96.31 237 THR A CA 1
ATOM 1881 C C . THR A 1 237 ? -6.961 -0.867 11.577 1.00 96.31 237 THR A C 1
ATOM 1883 O O . THR A 1 237 ? -6.003 -0.117 11.742 1.00 96.31 237 THR A O 1
ATOM 1886 N N . CYS A 1 238 ? -8.220 -0.438 11.717 1.00 96.19 238 CYS A N 1
ATOM 1887 C CA . CYS A 1 238 ? -8.559 0.937 12.107 1.00 96.19 238 CYS A CA 1
ATOM 1888 C C . CYS A 1 238 ? -7.928 1.312 13.456 1.00 96.19 238 CYS A C 1
ATOM 1890 O O . CYS A 1 238 ? -7.326 2.376 13.588 1.00 96.19 238 CYS A O 1
ATOM 1892 N N . PHE A 1 239 ? -7.987 0.417 14.447 1.00 94.88 239 PHE A N 1
ATOM 1893 C CA . PHE A 1 239 ? -7.313 0.615 15.731 1.00 94.88 239 PHE A CA 1
ATOM 1894 C C . PHE A 1 239 ? -5.790 0.735 15.572 1.00 94.88 239 PHE A C 1
ATOM 1896 O O . PHE A 1 239 ? -5.172 1.613 16.174 1.00 94.88 239 PHE A O 1
ATOM 1903 N N . LYS A 1 240 ? -5.175 -0.103 14.730 1.00 94.62 240 LYS A N 1
ATOM 1904 C CA . LYS A 1 240 ? -3.740 -0.028 14.434 1.00 94.62 240 LYS A CA 1
ATOM 1905 C C . LYS A 1 240 ? -3.361 1.309 13.792 1.00 94.62 240 LYS A C 1
ATOM 1907 O O . LYS A 1 240 ? -2.394 1.919 14.246 1.00 94.62 240 LYS A O 1
ATOM 1912 N N . VAL A 1 241 ? -4.121 1.786 12.801 1.00 95.19 241 VAL A N 1
ATOM 1913 C CA . VAL A 1 241 ? -3.933 3.115 12.189 1.00 95.19 241 VAL A CA 1
ATOM 1914 C C . VAL A 1 241 ? -4.015 4.194 13.265 1.00 95.19 241 VAL A C 1
ATOM 1916 O O . VAL A 1 241 ? -3.081 4.978 13.412 1.00 95.19 241 VAL A O 1
ATOM 1919 N N . LEU A 1 242 ? -5.076 4.179 14.080 1.00 94.19 242 LEU A N 1
ATOM 1920 C CA . LEU A 1 242 ? -5.268 5.133 15.173 1.00 94.19 242 LEU A CA 1
ATOM 1921 C C . LEU A 1 242 ? -4.099 5.119 16.170 1.00 94.19 242 LEU A C 1
ATOM 1923 O O . LEU A 1 242 ? -3.676 6.176 16.621 1.00 94.19 242 LEU A O 1
ATOM 1927 N N . SER A 1 243 ? -3.523 3.952 16.472 1.00 92.50 243 SER A N 1
ATOM 1928 C CA . SER A 1 243 ? -2.375 3.838 17.386 1.00 92.50 243 SER A CA 1
ATOM 1929 C C . SER A 1 243 ? -1.087 4.497 16.871 1.00 92.50 243 SER A C 1
ATOM 1931 O O . SER A 1 243 ? -0.170 4.732 17.657 1.00 92.50 243 SER A O 1
ATOM 1933 N N . LYS A 1 244 ? -1.011 4.774 15.562 1.00 92.19 244 LYS A N 1
ATOM 1934 C CA . LYS A 1 244 ? 0.108 5.453 14.892 1.00 92.19 244 LYS A CA 1
ATOM 1935 C C . LYS A 1 244 ? -0.181 6.935 14.617 1.00 92.19 244 LYS A C 1
ATOM 1937 O O . LYS A 1 244 ? 0.742 7.657 14.246 1.00 92.19 244 LYS A O 1
ATOM 1942 N N . VAL A 1 245 ? -1.426 7.383 14.796 1.00 92.75 245 VAL A N 1
ATOM 1943 C CA . VAL A 1 245 ? -1.810 8.796 14.692 1.00 92.75 245 VAL A CA 1
ATOM 1944 C C . VAL A 1 245 ? -1.213 9.574 15.861 1.00 92.75 245 VAL A C 1
ATOM 1946 O O . VAL A 1 245 ? -1.277 9.141 17.011 1.00 92.75 245 VAL A O 1
ATOM 1949 N N . GLN A 1 246 ? -0.672 10.753 15.569 1.00 89.94 246 GLN A N 1
ATOM 1950 C CA . GLN A 1 246 ? -0.168 11.685 16.570 1.00 89.94 246 GLN A CA 1
ATOM 1951 C C . GLN A 1 246 ? -0.836 13.044 16.398 1.00 89.94 246 GLN A C 1
ATOM 1953 O O . GLN A 1 246 ? -1.034 13.515 15.280 1.00 89.94 246 GLN A O 1
ATOM 1958 N N . MET A 1 247 ? -1.182 13.682 17.513 1.00 85.81 247 MET A N 1
ATOM 1959 C CA . MET A 1 247 ? -1.699 15.046 17.486 1.00 85.81 247 MET A CA 1
ATOM 1960 C C . MET A 1 247 ? -0.541 16.021 17.212 1.00 85.81 247 MET A C 1
ATOM 1962 O O . MET A 1 247 ? 0.516 15.870 17.831 1.00 85.81 247 MET A O 1
ATOM 1966 N N . PRO A 1 248 ? -0.702 17.015 16.317 1.00 85.19 248 PRO A N 1
ATOM 1967 C CA . PRO A 1 248 ? 0.335 18.008 16.097 1.00 85.19 248 PRO A CA 1
ATOM 1968 C C . PRO A 1 248 ? 0.604 18.787 17.398 1.00 85.19 248 PRO A C 1
ATOM 1970 O O . PRO A 1 248 ? -0.357 19.170 18.073 1.00 85.19 248 PRO A O 1
ATOM 1973 N N . PRO A 1 249 ? 1.874 19.076 17.741 1.00 78.81 249 PRO A N 1
ATOM 1974 C CA . PRO A 1 249 ? 2.230 19.745 18.997 1.00 78.81 249 PRO A CA 1
ATOM 1975 C C . PRO A 1 249 ? 1.494 21.071 19.232 1.00 78.81 249 PRO A C 1
ATOM 1977 O O . PRO A 1 249 ? 1.101 21.367 20.354 1.00 78.81 249 PRO A O 1
ATOM 1980 N N . SER A 1 250 ? 1.206 21.819 18.163 1.00 76.75 250 SER A N 1
ATOM 1981 C CA . SER A 1 250 ? 0.471 23.091 18.210 1.00 76.75 250 SER A CA 1
ATOM 1982 C C . SER A 1 250 ? -0.939 22.996 18.808 1.00 76.75 250 SER A C 1
ATOM 1984 O O . SER A 1 250 ? -1.499 24.013 19.203 1.00 76.75 250 SER A O 1
ATOM 1986 N N . TYR A 1 251 ? -1.532 21.800 18.857 1.00 68.50 251 TYR A N 1
ATOM 1987 C CA . TYR A 1 251 ? -2.854 21.563 19.446 1.00 68.50 251 TYR A CA 1
ATOM 1988 C C . TYR A 1 251 ? -2.785 21.121 20.915 1.00 68.50 251 TYR A C 1
ATOM 1990 O O . TYR A 1 251 ? -3.811 21.132 21.591 1.00 68.50 251 TYR A O 1
ATOM 1998 N N . LEU A 1 252 ? -1.602 20.747 21.418 1.00 65.00 252 LEU A N 1
ATOM 1999 C CA . LEU A 1 252 ? -1.395 20.345 22.814 1.00 65.00 252 LEU A CA 1
ATOM 2000 C C . LEU A 1 252 ? -1.170 21.551 23.742 1.00 65.00 252 LEU A C 1
ATOM 2002 O O . LEU A 1 252 ? -1.501 21.465 24.920 1.00 65.00 252 LEU A O 1
ATOM 2006 N N . ASP A 1 253 ? -0.690 22.678 23.204 1.00 57.38 253 ASP A N 1
ATOM 2007 C CA . ASP A 1 253 ? -0.418 23.913 23.964 1.00 57.38 253 ASP A CA 1
ATOM 2008 C C . ASP A 1 253 ? -1.654 24.812 24.165 1.00 57.38 253 ASP A C 1
ATOM 2010 O O . ASP A 1 253 ? -1.585 25.846 24.832 1.00 57.38 253 ASP A O 1
ATOM 2014 N N . MET A 1 254 ? -2.813 24.434 23.618 1.00 57.34 254 MET A N 1
ATOM 2015 C CA . MET A 1 254 ? -4.075 25.106 23.923 1.00 57.34 254 MET A CA 1
ATOM 2016 C C . MET A 1 254 ? -4.650 24.539 25.224 1.00 57.34 254 MET A C 1
ATOM 2018 O O . MET A 1 254 ? -5.591 23.743 25.208 1.00 57.34 254 MET A O 1
ATOM 2022 N N . GLU A 1 255 ? -4.097 24.953 26.368 1.00 41.66 255 GLU A N 1
ATOM 2023 C CA . GLU A 1 255 ? -4.808 24.804 27.639 1.00 41.66 255 GLU A CA 1
ATOM 2024 C C . GLU A 1 255 ? -6.225 25.386 27.486 1.00 41.66 255 GLU A C 1
ATOM 2026 O O . GLU A 1 255 ? -6.404 26.440 26.858 1.00 41.66 255 GLU A O 1
ATOM 2031 N N . PRO A 1 256 ? -7.263 24.729 28.036 1.00 44.19 256 PRO A N 1
ATOM 2032 C CA . PRO A 1 256 ? -8.595 25.293 28.011 1.00 44.19 256 PRO A CA 1
ATOM 2033 C C . PRO A 1 256 ? -8.537 26.608 28.784 1.00 44.19 256 PRO A C 1
ATOM 2035 O O . PRO A 1 256 ? -8.367 26.619 30.003 1.00 44.19 256 PRO A O 1
ATOM 2038 N N . THR A 1 257 ? -8.712 27.726 28.080 1.00 37.81 257 THR A N 1
ATOM 2039 C CA . THR A 1 257 ? -9.068 29.005 28.691 1.00 37.81 257 THR A CA 1
ATOM 2040 C C . THR A 1 257 ? -10.464 28.835 29.279 1.00 37.81 257 THR A C 1
ATOM 2042 O O . THR A 1 257 ? -11.485 29.186 28.691 1.00 37.81 257 THR A O 1
ATOM 2045 N N . SER A 1 258 ? -10.500 28.196 30.447 1.00 37.44 258 SER A N 1
ATOM 2046 C CA . SER A 1 258 ? -11.652 28.105 31.318 1.00 37.44 258 SER A CA 1
ATOM 2047 C C . SER A 1 258 ? -12.044 29.531 31.655 1.00 37.44 258 SER A C 1
ATOM 2049 O O . SER A 1 258 ? -11.416 30.188 32.484 1.00 37.44 258 SER A O 1
ATOM 2051 N N . GLY A 1 259 ? -13.085 30.012 30.982 1.00 40.72 259 GLY A N 1
ATOM 2052 C CA . GLY A 1 259 ? -13.755 31.240 31.349 1.00 40.72 259 GLY A CA 1
ATOM 2053 C C . GLY A 1 259 ? -14.208 31.154 32.801 1.00 40.72 259 GLY A C 1
ATOM 2054 O O . GLY A 1 259 ? -15.103 30.384 33.140 1.00 40.72 259 GLY A O 1
ATOM 2055 N N . SER A 1 260 ? -13.620 31.985 33.653 1.00 30.03 260 SER A N 1
ATOM 2056 C CA . SER A 1 260 ? -14.331 32.519 34.803 1.00 30.03 260 SER A CA 1
ATOM 2057 C C . SER A 1 260 ? -14.240 34.039 34.747 1.00 30.03 260 SER A C 1
ATOM 2059 O O . SER A 1 260 ? -13.181 34.663 34.735 1.00 30.03 260 SER A O 1
ATOM 2061 N N . THR A 1 261 ? -15.405 34.649 34.597 1.00 31.97 261 THR A N 1
ATOM 2062 C CA . THR A 1 261 ? -15.598 36.087 34.647 1.00 31.97 261 THR A CA 1
ATOM 2063 C C . THR A 1 261 ? -15.693 36.553 36.103 1.00 31.97 261 THR A C 1
ATOM 2065 O O . THR A 1 261 ? -16.612 36.137 36.808 1.00 31.97 261 THR A O 1
ATOM 2068 N N . SER A 1 262 ? -14.857 37.548 36.446 1.00 27.61 262 SER A N 1
ATOM 2069 C CA . SER A 1 262 ? -15.120 38.716 37.329 1.00 27.61 262 SER A CA 1
ATOM 2070 C C . SER A 1 262 ? -14.955 38.580 38.870 1.00 27.61 262 SER A C 1
ATOM 2072 O O . SER A 1 262 ? -14.954 37.470 39.388 1.00 27.61 262 SER A O 1
ATOM 2074 N N . PRO A 1 263 ? -14.926 39.695 39.649 1.00 41.50 263 PRO A N 1
ATOM 2075 C CA . PRO A 1 263 ? -13.968 40.820 39.603 1.00 41.50 263 PRO A CA 1
ATOM 2076 C C . PRO A 1 263 ? -13.534 41.292 41.022 1.00 41.50 263 PRO A C 1
ATOM 2078 O O . PRO A 1 263 ? -14.388 41.472 41.884 1.00 41.50 263 PRO A O 1
ATOM 2081 N N . VAL A 1 264 ? -12.263 41.638 41.282 1.00 28.92 264 VAL A N 1
ATOM 2082 C CA . VAL A 1 264 ? -11.930 42.507 42.439 1.00 28.92 264 VAL A CA 1
ATOM 2083 C C . VAL A 1 264 ? -10.822 43.503 42.094 1.00 28.92 264 VAL A C 1
ATOM 2085 O O . VAL A 1 264 ? -9.762 43.164 41.582 1.00 28.92 264 VAL A O 1
ATOM 2088 N N . LYS A 1 265 ? -11.160 44.757 42.379 1.00 30.67 265 LYS A N 1
ATOM 2089 C CA . LYS A 1 265 ? -10.436 46.022 42.265 1.00 30.67 265 LYS A CA 1
ATOM 2090 C C . LYS A 1 265 ? -9.545 46.227 43.500 1.00 30.67 265 LYS A C 1
ATOM 2092 O O . LYS A 1 265 ? -10.037 46.002 44.601 1.00 30.67 265 LYS A O 1
ATOM 2097 N N . GLY A 1 266 ? -8.324 46.749 43.344 1.00 25.47 266 GLY A N 1
ATOM 2098 C CA . GLY A 1 266 ? -7.578 47.309 44.482 1.00 25.47 266 GLY A CA 1
ATOM 2099 C C . GLY A 1 266 ? -6.065 47.473 44.304 1.00 25.47 266 GLY A C 1
ATOM 2100 O O . GLY A 1 266 ? -5.321 46.566 44.634 1.00 25.47 266 GLY A O 1
ATOM 2101 N N . GLU A 1 267 ? -5.675 48.659 43.829 1.00 26.72 267 GLU A N 1
ATOM 2102 C CA . GLU A 1 267 ? -4.543 49.492 44.294 1.00 26.72 267 GLU A CA 1
ATOM 2103 C C . GLU A 1 267 ? -3.074 49.005 44.208 1.00 26.72 267 GLU A C 1
ATOM 2105 O O . GLU A 1 267 ? -2.589 48.206 44.997 1.00 26.72 267 GLU A O 1
ATOM 2110 N N . ASN A 1 268 ? -2.364 49.638 43.261 1.00 25.80 268 ASN A N 1
ATOM 2111 C CA . ASN A 1 268 ? -1.116 50.413 43.390 1.00 25.80 268 ASN A CA 1
ATOM 2112 C C . ASN A 1 268 ? 0.003 49.943 44.343 1.00 25.80 268 ASN A C 1
ATOM 2114 O O . ASN A 1 268 ? -0.144 49.997 45.558 1.00 25.80 268 ASN A O 1
ATOM 2118 N N . CYS A 1 269 ? 1.205 49.766 43.776 1.00 27.77 269 CYS A N 1
ATOM 2119 C CA . CYS A 1 269 ? 2.367 50.590 44.141 1.00 27.77 269 CYS A CA 1
ATOM 2120 C C . CYS A 1 269 ? 3.453 50.561 43.046 1.00 27.77 269 CYS A C 1
ATOM 2122 O O . CYS A 1 269 ? 3.826 49.509 42.533 1.00 27.77 269 CYS A O 1
ATOM 2124 N N . GLU A 1 270 ? 3.907 51.768 42.709 1.00 25.64 270 GLU A N 1
ATOM 2125 C CA . GLU A 1 270 ? 5.021 52.172 41.841 1.00 25.64 270 GLU A CA 1
ATOM 2126 C C . GLU A 1 270 ? 6.374 51.607 42.363 1.00 25.64 270 GLU A C 1
ATOM 2128 O O . GLU A 1 270 ? 6.477 51.256 43.534 1.00 25.64 270 GLU A O 1
ATOM 2133 N N . VAL A 1 271 ? 7.459 51.457 41.586 1.00 31.83 271 VAL A N 1
ATOM 2134 C CA . VAL A 1 271 ? 8.373 52.552 41.191 1.00 31.83 271 VAL A CA 1
ATOM 2135 C C . VAL A 1 271 ? 9.537 52.022 40.309 1.00 31.83 271 VAL A C 1
ATOM 2137 O O . VAL A 1 271 ? 10.249 51.122 40.740 1.00 31.83 271 VAL A O 1
ATOM 2140 N N . ILE A 1 272 ? 9.700 52.643 39.120 1.00 29.78 272 ILE A N 1
ATOM 2141 C CA . ILE A 1 272 ? 10.900 53.279 38.484 1.00 29.78 272 ILE A CA 1
ATOM 2142 C C . ILE A 1 272 ? 12.138 52.354 38.227 1.00 29.78 272 ILE A C 1
ATOM 2144 O O . ILE A 1 272 ? 12.583 51.644 39.114 1.00 29.78 272 ILE A O 1
ATOM 2148 N N . ILE A 1 273 ? 12.782 52.287 37.044 1.00 30.64 273 ILE A N 1
ATOM 2149 C CA . ILE A 1 273 ? 13.493 53.370 36.333 1.00 30.64 273 ILE A CA 1
ATOM 2150 C C . ILE A 1 273 ? 13.564 53.167 34.800 1.00 30.64 273 ILE A C 1
ATOM 2152 O O . ILE A 1 273 ? 13.882 52.105 34.276 1.00 30.64 273 ILE A O 1
ATOM 2156 N N . ASP A 1 274 ? 13.290 54.301 34.160 1.00 27.83 274 ASP A N 1
ATOM 2157 C CA . ASP A 1 274 ? 13.365 54.805 32.788 1.00 27.83 274 ASP A CA 1
ATOM 2158 C C . ASP A 1 274 ? 14.752 54.694 32.110 1.00 27.83 274 ASP A C 1
ATOM 2160 O O . ASP A 1 274 ? 15.759 54.886 32.781 1.00 27.83 274 ASP A O 1
ATOM 2164 N N . THR A 1 275 ? 14.829 54.502 30.783 1.00 29.25 275 THR A N 1
ATOM 2165 C CA . THR A 1 275 ? 15.658 55.359 29.901 1.00 29.25 275 THR A CA 1
ATOM 2166 C C . THR A 1 275 ? 15.240 55.204 28.430 1.00 29.25 275 THR A C 1
ATOM 2168 O O . THR A 1 275 ? 15.367 54.155 27.802 1.00 29.25 275 THR A O 1
ATOM 2171 N N . LYS A 1 276 ? 14.772 56.323 27.890 1.00 28.19 276 LYS A N 1
ATOM 2172 C CA . LYS A 1 276 ? 14.354 56.636 26.520 1.00 28.19 276 LYS A CA 1
ATOM 2173 C C . LYS A 1 276 ? 15.536 56.840 25.555 1.00 28.19 276 LYS A C 1
ATOM 2175 O O . LYS A 1 276 ? 16.497 57.512 25.914 1.00 28.19 276 LYS A O 1
ATOM 2180 N N . ALA A 1 277 ? 15.391 56.428 24.293 1.00 25.97 277 ALA A N 1
ATOM 2181 C CA . ALA A 1 277 ? 16.012 57.097 23.141 1.00 25.97 277 ALA A CA 1
ATOM 2182 C C . ALA A 1 277 ? 15.185 56.864 21.860 1.00 25.97 277 ALA A C 1
ATOM 2184 O O . ALA A 1 277 ? 14.462 55.883 21.736 1.00 25.97 277 ALA A O 1
ATOM 2185 N N . VAL A 1 278 ? 15.243 57.835 20.955 1.00 26.53 278 VAL A N 1
ATOM 2186 C CA . VAL A 1 278 ? 14.229 58.256 19.975 1.00 26.53 278 VAL A CA 1
ATOM 2187 C C . VAL A 1 278 ? 14.861 58.268 18.572 1.00 26.53 278 VAL A C 1
ATOM 2189 O O . VAL A 1 278 ? 15.902 58.901 18.467 1.00 26.53 278 VAL A O 1
ATOM 2192 N N . ILE A 1 279 ? 14.195 57.635 17.573 1.00 32.00 279 ILE A N 1
ATOM 2193 C CA . ILE A 1 279 ? 13.968 58.017 16.132 1.00 32.00 279 ILE A CA 1
ATOM 2194 C C . ILE A 1 279 ? 15.238 58.266 15.245 1.00 32.00 279 ILE A C 1
ATOM 2196 O O . ILE A 1 279 ? 16.212 58.767 15.793 1.00 32.00 279 ILE A O 1
ATOM 2200 N N . PRO A 1 280 ? 15.295 58.018 13.898 1.00 36.88 280 PRO A N 1
ATOM 2201 C CA . PRO A 1 280 ? 14.209 58.071 12.897 1.00 36.88 280 PRO A CA 1
ATOM 2202 C C . PRO A 1 280 ? 14.133 56.978 11.815 1.00 36.88 280 PRO A C 1
ATOM 2204 O O . PRO A 1 280 ? 15.005 56.132 11.656 1.00 36.88 280 PRO A O 1
ATOM 2207 N N . ALA A 1 281 ? 13.037 57.089 11.060 1.00 32.34 281 ALA A N 1
ATOM 2208 C CA . ALA A 1 281 ? 12.782 56.526 9.742 1.00 32.34 281 ALA A CA 1
ATOM 2209 C C . ALA A 1 281 ? 13.790 56.988 8.674 1.00 32.34 281 ALA A C 1
ATOM 2211 O O . ALA A 1 281 ? 14.185 58.152 8.694 1.00 32.34 281 ALA A O 1
ATOM 2212 N N . ASP A 1 282 ? 14.087 56.114 7.709 1.00 28.00 282 ASP A N 1
ATOM 2213 C CA . ASP A 1 282 ? 14.204 56.501 6.300 1.00 28.00 282 ASP A CA 1
ATOM 2214 C C . ASP A 1 282 ? 14.001 55.296 5.363 1.00 28.00 282 ASP A C 1
ATOM 2216 O O . ASP A 1 282 ? 14.119 54.139 5.775 1.00 28.00 282 ASP A O 1
ATOM 2220 N N . GLU A 1 283 ? 13.622 55.624 4.134 1.00 32.09 283 GLU A N 1
ATOM 2221 C CA . GLU A 1 283 ? 13.265 54.787 2.986 1.00 32.09 283 GLU A CA 1
ATOM 2222 C C . GLU A 1 283 ? 14.347 53.756 2.584 1.00 32.09 283 GLU A C 1
ATOM 2224 O O . GLU A 1 283 ? 15.530 53.969 2.829 1.00 32.09 283 GLU A O 1
ATOM 2229 N N . ASP A 1 284 ? 13.965 52.625 1.966 1.00 28.17 284 ASP A N 1
ATOM 2230 C CA . ASP A 1 284 ? 14.197 52.353 0.528 1.00 28.17 284 ASP A CA 1
ATOM 2231 C C . ASP A 1 284 ? 14.014 50.858 0.139 1.00 28.17 284 ASP A C 1
ATOM 2233 O O . ASP A 1 284 ? 14.309 49.936 0.899 1.00 28.17 284 ASP A O 1
ATOM 2237 N N . ALA A 1 285 ? 13.568 50.662 -1.106 1.00 29.05 285 ALA A N 1
ATOM 2238 C CA . ALA A 1 285 ? 13.654 49.477 -1.970 1.00 29.05 285 ALA A CA 1
ATOM 2239 C C . ALA A 1 285 ? 12.974 48.141 -1.570 1.00 29.05 285 ALA A C 1
ATOM 2241 O O . ALA A 1 285 ? 13.526 47.279 -0.884 1.00 29.05 285 ALA A O 1
ATOM 2242 N N . SER A 1 286 ? 11.822 47.869 -2.204 1.00 35.56 286 SER A N 1
ATOM 2243 C CA . SER A 1 286 ? 11.346 46.498 -2.430 1.00 35.56 286 SER A CA 1
ATOM 2244 C C . SER A 1 286 ? 12.266 45.779 -3.423 1.00 35.56 286 SER A C 1
ATOM 2246 O O . SER A 1 286 ? 12.377 46.206 -4.575 1.00 35.56 286 SER A O 1
ATOM 2248 N N . PHE A 1 287 ? 12.859 44.655 -3.028 1.00 33.72 287 PHE A N 1
ATOM 2249 C CA . PHE A 1 287 ? 13.487 43.721 -3.962 1.00 33.72 287 PHE A CA 1
ATOM 2250 C C . PHE A 1 287 ? 12.564 42.513 -4.185 1.00 33.72 287 PHE A C 1
ATOM 2252 O O . PHE A 1 287 ? 12.097 41.927 -3.206 1.00 33.72 287 PHE A O 1
ATOM 2259 N N . PRO A 1 288 ? 12.285 42.106 -5.438 1.00 37.78 288 PRO A N 1
ATOM 2260 C CA . PRO A 1 288 ? 11.637 40.826 -5.698 1.00 37.78 288 PRO A CA 1
ATOM 2261 C C . PRO A 1 288 ? 12.620 39.676 -5.398 1.00 37.78 288 PRO A C 1
ATOM 2263 O O . PRO A 1 288 ? 13.825 39.848 -5.606 1.00 37.78 288 PRO A O 1
ATOM 2266 N N . PRO A 1 289 ? 12.161 38.496 -4.938 1.00 35.66 289 PRO A N 1
ATOM 2267 C CA . PRO A 1 289 ? 13.065 37.396 -4.630 1.00 35.66 289 PRO A CA 1
ATOM 2268 C C . PRO A 1 289 ? 13.710 36.879 -5.919 1.00 35.66 289 PRO A C 1
ATOM 2270 O O . PRO A 1 289 ? 13.022 36.464 -6.854 1.00 35.66 289 PRO A O 1
ATOM 2273 N N . LEU A 1 290 ? 15.039 36.921 -5.969 1.00 31.94 290 LEU A N 1
ATOM 2274 C CA . LEU A 1 290 ? 15.840 36.361 -7.050 1.00 31.94 290 LEU A CA 1
ATOM 2275 C C . LEU A 1 290 ? 15.719 34.831 -7.040 1.00 31.94 290 LEU A C 1
ATOM 2277 O O . LEU A 1 290 ? 15.941 34.189 -6.015 1.00 31.94 290 LEU A O 1
ATOM 2281 N N . LYS A 1 291 ? 15.384 34.254 -8.199 1.00 39.31 291 LYS A N 1
ATOM 2282 C CA . LYS A 1 291 ? 15.481 32.814 -8.452 1.00 39.31 291 LYS A CA 1
ATOM 2283 C C . LYS A 1 291 ? 16.956 32.419 -8.440 1.00 39.31 291 LYS A C 1
ATOM 2285 O O . LYS A 1 291 ? 17.709 32.848 -9.309 1.00 39.31 291 LYS A O 1
ATOM 2290 N N . SER A 1 292 ? 17.358 31.611 -7.469 1.00 34.53 292 SER A N 1
ATOM 2291 C CA . SER A 1 292 ? 18.632 30.903 -7.505 1.00 34.53 292 SER A CA 1
ATOM 2292 C C . SER A 1 292 ? 18.453 29.600 -8.282 1.00 34.53 292 SER A C 1
ATOM 2294 O O . SER A 1 292 ? 17.830 28.658 -7.794 1.00 34.53 292 SER A O 1
ATOM 2296 N N . GLU A 1 293 ? 18.998 29.562 -9.496 1.00 40.75 293 GLU A N 1
ATOM 2297 C CA . GLU A 1 293 ? 19.462 28.327 -10.122 1.00 40.75 293 GLU A CA 1
ATOM 2298 C C . GLU A 1 293 ? 20.686 27.853 -9.327 1.00 40.75 293 GLU A C 1
ATOM 2300 O O . GLU A 1 293 ? 21.793 28.343 -9.538 1.00 40.75 293 GLU A O 1
ATOM 2305 N N . ASP A 1 294 ? 20.484 26.947 -8.370 1.00 27.81 294 ASP A N 1
ATOM 2306 C CA . ASP A 1 294 ? 21.579 26.175 -7.788 1.00 27.81 294 ASP A CA 1
ATOM 2307 C C . ASP A 1 294 ? 21.420 24.709 -8.185 1.00 27.81 294 ASP A C 1
ATOM 2309 O O . ASP A 1 294 ? 20.362 24.093 -8.035 1.00 27.81 294 ASP A O 1
ATOM 2313 N N . SER A 1 295 ? 22.498 24.183 -8.754 1.00 46.28 295 SER A N 1
ATOM 2314 C CA . SER A 1 295 ? 22.643 22.800 -9.171 1.00 46.28 295 SER A CA 1
ATOM 2315 C C . SER A 1 295 ? 22.799 21.930 -7.928 1.00 46.28 295 SER A C 1
ATOM 2317 O O . SER A 1 295 ? 23.906 21.654 -7.477 1.00 46.28 295 SER A O 1
ATOM 2319 N N . GLY A 1 296 ? 21.676 21.474 -7.384 1.00 31.06 296 GLY A N 1
ATOM 2320 C CA . GLY A 1 296 ? 21.619 20.434 -6.366 1.00 31.06 296 GLY A CA 1
ATOM 2321 C C . GLY A 1 296 ? 20.923 19.203 -6.930 1.00 31.06 296 GLY A C 1
ATOM 2322 O O . GLY A 1 296 ? 19.884 19.314 -7.569 1.00 31.06 296 GLY A O 1
ATOM 2323 N N . ILE A 1 297 ? 21.501 18.027 -6.701 1.00 43.34 297 ILE A N 1
ATOM 2324 C CA . ILE A 1 297 ? 20.910 16.714 -6.983 1.00 43.34 297 ILE A CA 1
ATOM 2325 C C . ILE A 1 297 ? 19.533 16.640 -6.301 1.00 43.34 297 ILE A C 1
ATOM 2327 O O . ILE A 1 297 ? 19.425 16.367 -5.108 1.00 43.34 297 ILE A O 1
ATOM 2331 N N . GLY A 1 298 ? 18.481 16.954 -7.053 1.00 33.34 298 GLY A N 1
ATOM 2332 C CA . GLY A 1 298 ? 17.103 16.929 -6.594 1.00 33.34 298 GLY A CA 1
ATOM 2333 C C . GLY A 1 298 ? 16.493 15.563 -6.862 1.00 33.34 298 GLY A C 1
ATOM 2334 O O . GLY A 1 298 ? 15.965 15.332 -7.940 1.00 33.34 298 GLY A O 1
ATOM 2335 N N . LEU A 1 299 ? 16.517 14.676 -5.867 1.00 35.97 299 LEU A N 1
ATOM 2336 C CA . LEU A 1 299 ? 15.648 13.489 -5.821 1.00 35.97 299 LEU A CA 1
ATOM 2337 C C . LEU A 1 299 ? 14.215 13.842 -5.375 1.00 35.97 299 LEU A C 1
ATOM 2339 O O . LEU A 1 299 ? 13.484 12.991 -4.881 1.00 35.97 299 LEU A O 1
ATOM 2343 N N . SER A 1 300 ? 13.800 15.096 -5.549 1.00 37.22 300 SER A N 1
ATOM 2344 C CA . SER A 1 300 ? 12.418 15.524 -5.348 1.00 37.22 300 SER A CA 1
ATOM 2345 C C . SER A 1 300 ? 11.714 15.550 -6.696 1.00 37.22 300 SER A C 1
ATOM 2347 O O . SER A 1 300 ? 11.430 16.609 -7.248 1.00 37.22 300 SER A O 1
ATOM 2349 N N . ALA A 1 301 ? 11.447 14.364 -7.235 1.00 38.97 301 ALA A N 1
ATOM 2350 C CA . ALA A 1 301 ? 10.474 14.185 -8.301 1.00 38.97 301 ALA A CA 1
ATOM 2351 C C . ALA A 1 301 ? 9.093 13.961 -7.669 1.00 38.97 301 ALA A C 1
ATOM 2353 O O . ALA A 1 301 ? 8.493 12.901 -7.806 1.00 38.97 301 ALA A O 1
ATOM 2354 N N . SER A 1 302 ? 8.560 14.958 -6.958 1.00 40.38 302 SER A N 1
ATOM 2355 C CA .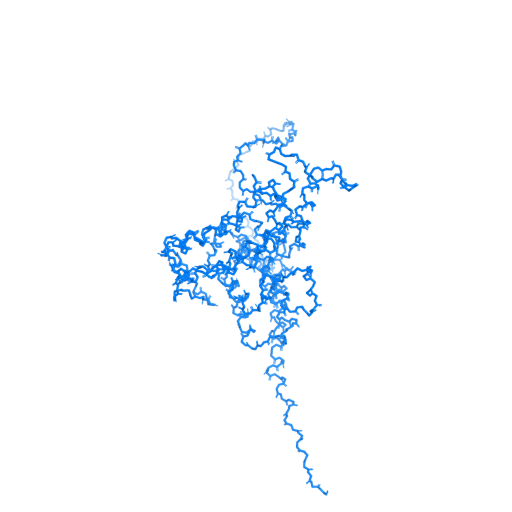 SER A 1 302 ? 7.111 15.009 -6.758 1.00 40.38 302 SER A CA 1
ATOM 2356 C C . SER A 1 302 ? 6.504 15.343 -8.121 1.00 40.38 302 SER A C 1
ATOM 2358 O O . SER A 1 302 ? 6.333 16.518 -8.439 1.00 40.38 302 SER A O 1
ATOM 2360 N N . SER A 1 303 ? 6.297 14.335 -8.975 1.00 44.78 303 SER A N 1
ATOM 2361 C CA . SER A 1 303 ? 5.676 14.560 -10.278 1.00 44.78 303 SER A CA 1
ATOM 2362 C C . SER A 1 303 ? 4.179 14.838 -10.066 1.00 44.78 303 SER A C 1
ATOM 2364 O O . SER A 1 303 ? 3.460 13.935 -9.625 1.00 44.78 303 SER A O 1
ATOM 2366 N N . PRO A 1 304 ? 3.680 16.051 -10.376 1.00 49.69 304 PRO A N 1
ATOM 2367 C CA . PRO A 1 304 ? 2.247 16.350 -10.366 1.00 49.69 304 PRO A CA 1
ATOM 2368 C C . PRO A 1 304 ? 1.472 15.534 -11.417 1.00 49.69 304 PRO A C 1
ATOM 2370 O O . PRO A 1 304 ? 0.248 15.506 -11.405 1.00 49.69 304 PRO A O 1
ATOM 2373 N N . GLU A 1 305 ? 2.160 14.821 -12.311 1.00 50.41 305 GLU A N 1
ATOM 2374 C CA . GLU A 1 305 ? 1.528 13.983 -13.328 1.00 50.41 305 GLU A CA 1
ATOM 2375 C C . GLU A 1 305 ? 0.926 12.718 -12.694 1.00 50.41 305 GLU A C 1
ATOM 2377 O O . GLU A 1 305 ? -0.118 12.249 -13.140 1.00 50.41 305 GLU A O 1
ATOM 2382 N N . LEU A 1 306 ? 1.508 12.178 -11.611 1.00 49.88 306 LEU A N 1
ATOM 2383 C CA . LEU A 1 306 ? 0.922 11.042 -10.876 1.00 49.88 306 LEU A CA 1
ATOM 2384 C C . LEU A 1 306 ? -0.472 11.381 -10.321 1.00 49.88 306 LEU A C 1
ATOM 2386 O O . LEU A 1 306 ? -1.370 10.538 -10.363 1.00 49.88 306 LEU A O 1
ATOM 2390 N N . SER A 1 307 ? -0.662 12.613 -9.841 1.00 44.97 307 SER A N 1
ATOM 2391 C CA . SER A 1 307 ? -1.943 13.117 -9.328 1.00 44.97 307 SER A CA 1
ATOM 2392 C C . SER A 1 307 ? -2.885 13.636 -10.419 1.00 44.97 307 SER A C 1
ATOM 2394 O O . SER A 1 307 ? -4.057 13.874 -10.140 1.00 44.97 307 SER A O 1
ATOM 2396 N N . GLU A 1 308 ? -2.415 13.796 -11.657 1.00 44.44 308 GLU A N 1
ATOM 2397 C CA . GLU A 1 308 ? -3.268 14.072 -12.819 1.00 44.44 308 GLU A CA 1
ATOM 2398 C C . GLU A 1 308 ? -3.869 12.776 -13.394 1.00 44.44 308 GLU A C 1
ATOM 2400 O O . GLU A 1 308 ? -5.040 12.735 -13.776 1.00 44.44 308 GLU A O 1
ATOM 2405 N N . HIS A 1 309 ? -3.094 11.684 -13.393 1.00 49.44 309 HIS A N 1
ATOM 2406 C CA . HIS A 1 309 ? -3.538 10.370 -13.879 1.00 49.44 309 HIS A CA 1
ATOM 2407 C C . HIS A 1 309 ? -4.358 9.594 -12.837 1.00 49.44 309 HIS A C 1
ATOM 2409 O O . HIS A 1 309 ? -5.179 8.742 -13.189 1.00 49.44 309 HIS A O 1
ATOM 2415 N N . LEU A 1 310 ? -4.183 9.904 -11.553 1.00 49.12 310 LEU A N 1
ATOM 2416 C CA . LEU A 1 310 ? -5.036 9.422 -10.476 1.00 49.12 310 LEU A CA 1
ATOM 2417 C C . LEU A 1 310 ? -5.986 10.538 -10.055 1.00 49.12 310 LEU A C 1
ATOM 2419 O O . LEU A 1 310 ? -5.565 11.650 -9.806 1.00 49.12 310 LEU A O 1
ATOM 2423 N N . ARG A 1 311 ? -7.286 10.236 -9.934 1.00 56.41 311 ARG A N 1
ATOM 2424 C CA . ARG A 1 311 ? -8.328 11.156 -9.416 1.00 56.41 311 ARG A CA 1
ATOM 2425 C C . ARG A 1 311 ? -7.812 11.976 -8.217 1.00 56.41 311 ARG A C 1
ATOM 2427 O O . ARG A 1 311 ? -7.052 11.415 -7.439 1.00 56.41 311 ARG A O 1
ATOM 2434 N N . VAL A 1 312 ? -8.291 13.211 -8.014 1.00 58.03 312 VAL A N 1
ATOM 2435 C CA . VAL A 1 312 ? -7.916 14.104 -6.886 1.00 58.03 312 VAL A CA 1
ATOM 2436 C C . VAL A 1 312 ? -7.668 13.326 -5.578 1.00 58.03 312 VAL A C 1
ATOM 2438 O O . VAL A 1 312 ? -8.597 12.634 -5.136 1.00 58.03 312 VAL A O 1
ATOM 2441 N N . PRO A 1 313 ? -6.465 13.416 -4.972 1.00 62.75 313 PRO A N 1
ATOM 2442 C CA . PRO A 1 313 ? -6.135 12.718 -3.732 1.00 62.75 313 PRO A CA 1
ATOM 2443 C C . PRO A 1 313 ? -7.138 13.035 -2.618 1.00 62.75 313 PRO A C 1
ATOM 2445 O O . PRO A 1 313 ? -7.435 14.197 -2.324 1.00 62.75 313 PRO A O 1
ATOM 2448 N N . ARG A 1 314 ? -7.711 11.997 -2.000 1.00 68.25 314 ARG A N 1
ATOM 2449 C CA . ARG A 1 314 ? -8.588 12.150 -0.830 1.00 68.25 314 ARG A CA 1
ATOM 2450 C C . ARG A 1 314 ? -7.772 12.342 0.431 1.00 68.25 314 ARG A C 1
ATOM 2452 O O . ARG A 1 314 ? -8.207 13.093 1.304 1.00 68.25 314 ARG A O 1
ATOM 2459 N N . VAL A 1 315 ? -6.630 11.671 0.505 1.00 75.06 315 VAL A N 1
ATOM 2460 C CA . VAL A 1 315 ? -5.593 11.919 1.497 1.00 75.06 315 VAL A CA 1
ATOM 2461 C C . VAL A 1 315 ? -4.678 12.991 0.908 1.00 75.06 315 VAL A C 1
ATOM 2463 O O . VAL A 1 315 ? -4.095 12.768 -0.141 1.00 75.06 315 VAL A O 1
ATOM 2466 N N . SER A 1 316 ? -4.611 14.176 1.514 1.00 73.69 316 SER A N 1
ATOM 2467 C CA . SER A 1 316 ? -3.788 15.288 1.008 1.00 73.69 316 SER A CA 1
ATOM 2468 C C . SER A 1 316 ? -3.275 16.153 2.162 1.00 73.69 316 SER A C 1
ATOM 2470 O O . SER A 1 316 ? -3.995 16.293 3.162 1.00 73.69 316 SER A O 1
ATOM 2472 N N . PRO A 1 317 ? -2.065 16.735 2.044 1.00 62.41 317 PRO A N 1
ATOM 2473 C CA . PRO A 1 317 ? -1.524 17.629 3.065 1.00 62.41 317 PRO A CA 1
ATOM 2474 C C . PRO A 1 317 ? -2.203 19.007 3.077 1.00 62.41 317 PRO A C 1
ATOM 2476 O O . PRO A 1 317 ? -2.181 19.729 4.068 1.00 62.41 317 PRO A O 1
ATOM 2479 N N . GLU A 1 318 ? -2.871 19.380 1.985 1.00 61.62 318 GLU A N 1
ATOM 2480 C CA . GLU A 1 318 ? -3.500 20.698 1.819 1.00 61.62 318 GLU A CA 1
ATOM 2481 C C . GLU A 1 318 ? -4.804 20.838 2.621 1.00 61.62 318 GLU A C 1
ATOM 2483 O O . GLU A 1 318 ? -5.344 21.937 2.780 1.00 61.62 318 GLU A O 1
ATOM 2488 N N . LYS A 1 319 ? -5.325 19.727 3.157 1.00 65.19 319 LYS A N 1
ATOM 2489 C CA . LYS A 1 319 ? -6.483 19.732 4.050 1.00 65.19 319 LYS A CA 1
ATOM 2490 C C . LYS A 1 319 ? -6.076 20.202 5.442 1.00 65.19 319 LYS A C 1
ATOM 2492 O O . LYS A 1 319 ? -5.957 19.419 6.379 1.00 65.19 319 LYS A O 1
ATOM 2497 N N . ASP A 1 320 ? -5.988 21.516 5.617 1.00 69.00 320 ASP A N 1
ATOM 2498 C CA . ASP A 1 320 ? -5.792 22.167 6.921 1.00 69.00 320 ASP A CA 1
ATOM 2499 C C . ASP A 1 320 ? -7.034 22.047 7.847 1.00 69.00 320 ASP A C 1
ATOM 2501 O O . ASP A 1 320 ? -7.255 22.860 8.743 1.00 69.00 320 ASP A O 1
ATOM 2505 N N . ASP A 1 321 ? -7.914 21.062 7.627 1.00 82.56 321 ASP A N 1
ATOM 2506 C CA . ASP A 1 321 ? -9.099 20.799 8.444 1.00 82.56 321 ASP A CA 1
ATOM 2507 C C . ASP A 1 321 ? -8.977 19.539 9.312 1.00 82.56 321 ASP A C 1
ATOM 2509 O O . ASP A 1 321 ? -9.850 19.340 10.146 1.00 82.56 321 ASP A O 1
ATOM 2513 N N . VAL A 1 322 ? -7.917 18.721 9.207 1.00 87.69 322 VAL A N 1
ATOM 2514 C CA . VAL A 1 322 ? -7.830 17.395 9.870 1.00 87.69 322 VAL A CA 1
ATOM 2515 C C . VAL A 1 322 ? -8.211 17.423 11.358 1.00 87.69 322 VAL A C 1
ATOM 2517 O O . VAL A 1 322 ? -9.032 16.608 11.790 1.00 87.69 322 VAL A O 1
ATOM 2520 N N . TRP A 1 323 ? -7.655 18.373 12.118 1.00 88.94 323 TRP A N 1
ATOM 2521 C CA . TRP A 1 323 ? -7.827 18.507 13.574 1.00 88.94 323 TRP A CA 1
ATOM 2522 C C . TRP A 1 323 ? -8.813 19.603 13.994 1.00 88.94 323 TRP A C 1
ATOM 2524 O O . TRP A 1 323 ? -9.060 19.794 15.184 1.00 88.94 323 TRP A O 1
ATOM 2534 N N . LYS A 1 324 ? -9.388 20.338 13.038 1.00 87.31 324 LYS A N 1
ATOM 2535 C CA . LYS A 1 324 ? -10.321 21.432 13.329 1.00 87.31 324 LYS A CA 1
ATOM 2536 C C . LYS A 1 324 ? -11.726 20.898 13.604 1.00 87.31 324 LYS A C 1
ATOM 2538 O O . LYS A 1 324 ? -12.094 19.786 13.221 1.00 87.31 324 LYS A O 1
ATOM 2543 N N . LYS A 1 325 ? -12.558 21.727 14.240 1.00 84.94 325 LYS A N 1
ATOM 2544 C CA . LYS A 1 325 ? -13.992 21.444 14.382 1.00 84.94 325 LYS A CA 1
ATOM 2545 C C . LYS A 1 325 ? -14.630 21.323 12.994 1.00 84.94 325 LYS A C 1
ATOM 2547 O O . LYS A 1 325 ? -14.456 22.194 12.150 1.00 84.94 325 LYS A O 1
ATOM 2552 N N . GLY A 1 326 ? -15.378 20.249 12.776 1.00 82.62 326 GLY A N 1
ATOM 2553 C CA . GLY A 1 326 ? -15.954 19.869 11.488 1.00 82.62 326 GLY A CA 1
ATOM 2554 C C . GLY A 1 326 ? -14.971 19.163 10.554 1.00 82.62 326 GLY A C 1
ATOM 2555 O O . GLY A 1 326 ? -15.355 18.859 9.430 1.00 82.62 326 GLY A O 1
ATOM 2556 N N . GLY A 1 327 ? -13.743 18.914 11.012 1.00 87.50 327 GLY A N 1
ATOM 2557 C CA . GLY A 1 327 ? -12.633 18.320 10.280 1.00 87.50 327 GLY A CA 1
ATOM 2558 C C . GLY A 1 327 ? -12.680 16.808 10.098 1.00 87.50 327 GLY A C 1
ATOM 2559 O O . GLY A 1 327 ? -13.598 16.138 10.577 1.00 87.50 327 GLY A O 1
ATOM 2560 N N . SER A 1 328 ? -11.644 16.259 9.451 1.00 88.88 328 SER A N 1
ATOM 2561 C CA . SER A 1 328 ? -11.524 14.816 9.181 1.00 88.88 328 SER A CA 1
ATOM 2562 C C . SER A 1 328 ? -11.696 13.973 10.444 1.00 88.88 328 SER A C 1
ATOM 2564 O O . SER A 1 328 ? -12.549 13.094 10.465 1.00 88.88 328 SER A O 1
ATOM 2566 N N . MET A 1 329 ? -10.966 14.270 11.525 1.00 92.00 329 MET A N 1
ATOM 2567 C CA . MET A 1 329 ? -11.041 13.468 12.753 1.00 92.00 329 MET A CA 1
ATOM 2568 C C . MET A 1 329 ? -12.420 13.510 13.418 1.00 92.00 329 MET A C 1
ATOM 2570 O O . MET A 1 329 ? -12.884 12.491 13.930 1.00 92.00 329 MET A O 1
ATOM 2574 N N . GLN A 1 330 ? -13.112 14.654 13.383 1.00 91.75 330 GLN A N 1
ATOM 2575 C CA . GLN A 1 330 ? -14.466 14.742 13.930 1.00 91.75 330 GLN A CA 1
ATOM 2576 C C . GLN A 1 330 ? -15.470 13.955 13.077 1.00 91.75 330 GLN A C 1
ATOM 2578 O O . GLN A 1 330 ? -16.324 13.268 13.635 1.00 91.75 330 GLN A O 1
ATOM 2583 N N . ARG A 1 331 ? -15.364 14.011 11.742 1.00 91.44 331 ARG A N 1
ATOM 2584 C CA . ARG A 1 331 ? -16.198 13.191 10.844 1.00 91.44 331 ARG A CA 1
ATOM 2585 C C . ARG A 1 331 ? -15.943 11.701 11.070 1.00 91.44 331 ARG A C 1
ATOM 2587 O O . ARG A 1 331 ? -16.900 10.948 11.213 1.00 91.44 331 ARG A O 1
ATOM 2594 N N . THR A 1 332 ? -14.678 11.296 11.198 1.00 94.19 332 THR A N 1
ATOM 2595 C CA . THR A 1 332 ? -14.294 9.919 11.537 1.00 94.19 332 THR A CA 1
ATOM 2596 C C . THR A 1 332 ? -14.936 9.473 12.847 1.00 94.19 332 THR A C 1
ATOM 2598 O O . THR A 1 332 ? -15.503 8.388 12.905 1.00 94.19 332 THR A O 1
ATOM 2601 N N . PHE A 1 333 ? -14.907 10.309 13.890 1.00 93.75 333 PHE A N 1
ATOM 2602 C CA . PHE A 1 333 ? -15.555 9.999 15.166 1.00 93.75 333 PHE A CA 1
ATOM 2603 C C . PHE A 1 333 ? -17.065 9.760 15.015 1.00 93.75 333 PHE A C 1
ATOM 2605 O O . PHE A 1 333 ? -17.576 8.776 15.546 1.00 93.75 333 PHE A O 1
ATOM 2612 N N . LEU A 1 334 ? -17.766 10.605 14.250 1.00 93.88 334 LEU A N 1
ATOM 2613 C CA . LEU A 1 334 ? -19.191 10.411 13.958 1.00 93.88 334 LEU A CA 1
ATOM 2614 C C . LEU A 1 334 ? -19.442 9.094 13.205 1.00 93.88 334 LEU A C 1
ATOM 2616 O O . LEU A 1 334 ? -20.344 8.350 13.580 1.00 93.88 334 LEU A O 1
ATOM 2620 N N . CYS A 1 335 ? -18.603 8.758 12.220 1.00 94.00 335 CYS A N 1
ATOM 2621 C CA . CYS A 1 335 ? -18.710 7.491 11.485 1.00 94.00 335 CYS A CA 1
ATOM 2622 C C . CYS A 1 335 ? -18.482 6.276 12.401 1.00 94.00 335 CYS A C 1
ATOM 2624 O O . CYS A 1 335 ? -19.151 5.259 12.255 1.00 94.00 335 CYS A O 1
ATOM 2626 N N . ILE A 1 336 ? -17.576 6.370 13.386 1.00 94.69 336 ILE A N 1
ATOM 2627 C CA . ILE A 1 336 ? -17.389 5.313 14.396 1.00 94.69 336 ILE A CA 1
ATOM 2628 C C . ILE A 1 336 ? -18.658 5.154 15.247 1.00 94.69 336 ILE A C 1
ATOM 2630 O O . ILE A 1 336 ? -19.068 4.028 15.524 1.00 94.69 336 ILE A O 1
ATOM 2634 N N . GLN A 1 337 ? -19.287 6.256 15.668 1.00 94.12 337 GLN A N 1
ATOM 2635 C CA . GLN A 1 337 ? -20.537 6.198 16.435 1.00 94.12 337 GLN A CA 1
ATOM 2636 C C . GLN A 1 337 ? -21.664 5.541 15.629 1.00 94.12 337 GLN A C 1
ATOM 2638 O O . GLN A 1 337 ? -22.379 4.694 16.165 1.00 94.12 337 GLN A O 1
ATOM 2643 N N . GLU A 1 338 ? -21.787 5.889 14.348 1.00 93.69 338 GLU A N 1
ATOM 2644 C CA . GLU A 1 338 ? -22.746 5.283 13.422 1.00 93.69 338 GLU A CA 1
ATOM 2645 C C . GLU A 1 338 ? -22.475 3.790 13.214 1.00 93.69 338 GLU A C 1
ATOM 2647 O O . GLU A 1 338 ? -23.378 2.974 13.378 1.00 93.69 338 GLU A O 1
ATOM 2652 N N . LEU A 1 339 ? -21.220 3.408 12.968 1.00 92.69 339 LEU A N 1
ATOM 2653 C CA . LEU A 1 339 ? -20.808 2.010 12.860 1.00 92.69 339 LEU A CA 1
ATOM 2654 C C . LEU A 1 339 ? -21.194 1.206 14.113 1.00 92.69 339 LEU A C 1
ATOM 2656 O O . LEU A 1 339 ? -21.744 0.110 14.004 1.00 92.69 339 LEU A O 1
ATOM 2660 N N . ILE A 1 340 ? -20.934 1.739 15.311 1.00 91.94 340 ILE A N 1
ATOM 2661 C CA . ILE A 1 340 ? -21.302 1.079 16.573 1.00 91.94 340 ILE A CA 1
ATOM 2662 C C . ILE A 1 340 ? -22.826 0.953 16.694 1.00 91.94 340 ILE A C 1
ATOM 2664 O O . ILE A 1 340 ? -23.317 -0.103 17.099 1.00 91.94 340 ILE A O 1
ATOM 2668 N N . ALA A 1 341 ? -23.575 1.999 16.338 1.00 91.12 341 ALA A N 1
ATOM 2669 C CA . ALA A 1 341 ? -25.034 1.976 16.359 1.00 91.12 341 ALA A CA 1
ATOM 2670 C C . ALA A 1 341 ? -25.594 0.918 15.394 1.00 91.12 341 ALA A C 1
ATOM 2672 O O . ALA A 1 341 ? -26.425 0.104 15.805 1.00 91.12 341 ALA A O 1
ATOM 2673 N N . ASN A 1 342 ? -25.079 0.862 14.163 1.00 89.12 342 ASN A N 1
ATOM 2674 C CA . ASN A 1 342 ? -25.453 -0.121 13.145 1.00 89.12 342 ASN A CA 1
ATOM 2675 C C . ASN A 1 342 ? -25.123 -1.546 13.608 1.00 89.12 342 ASN A C 1
ATOM 2677 O O . ASN A 1 342 ? -25.971 -2.442 13.545 1.00 89.12 342 ASN A O 1
ATOM 2681 N N . PHE A 1 343 ? -23.929 -1.749 14.177 1.00 89.38 343 PHE A N 1
ATOM 2682 C CA . PHE A 1 343 ? -23.522 -3.037 14.732 1.00 89.38 343 PHE A CA 1
ATOM 2683 C C . PHE A 1 343 ? -24.447 -3.494 15.862 1.00 89.38 343 PHE A C 1
ATOM 2685 O O . PHE A 1 343 ? -24.899 -4.644 15.859 1.00 89.38 343 PHE A O 1
ATOM 2692 N N . ALA A 1 344 ? -24.733 -2.613 16.824 1.00 89.62 344 ALA A N 1
ATOM 2693 C CA . ALA A 1 344 ? -25.577 -2.922 17.971 1.00 89.62 344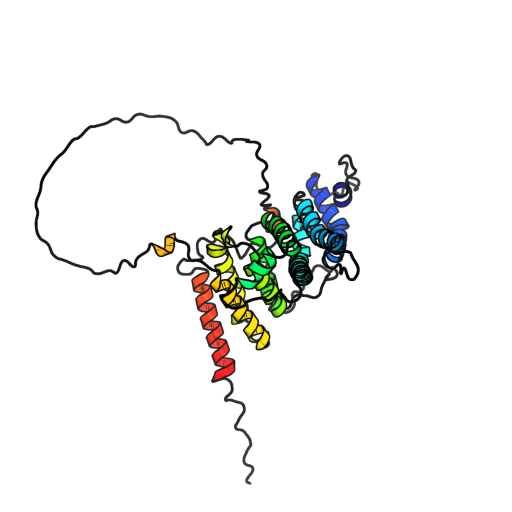 ALA A CA 1
ATOM 2694 C C . ALA A 1 344 ? -27.022 -3.197 17.542 1.00 89.62 344 ALA A C 1
ATOM 2696 O O . ALA A 1 344 ? -27.620 -4.180 17.986 1.00 89.62 344 ALA A O 1
ATOM 2697 N N . HIS A 1 345 ? -27.572 -2.377 16.644 1.00 86.88 345 HIS A N 1
ATOM 2698 C CA . HIS A 1 345 ? -28.915 -2.572 16.114 1.00 86.88 345 HIS A CA 1
ATOM 2699 C C . HIS A 1 345 ? -29.054 -3.943 15.451 1.00 86.88 345 HIS A C 1
ATOM 2701 O O . HIS A 1 345 ? -29.981 -4.681 15.768 1.00 86.88 345 HIS A O 1
ATOM 2707 N N . LYS A 1 346 ? -28.089 -4.333 14.615 1.00 83.25 346 LYS A N 1
ATOM 2708 C CA . LYS A 1 346 ? -28.120 -5.609 13.895 1.00 83.25 346 LYS A CA 1
ATOM 2709 C C . LYS A 1 346 ? -27.896 -6.826 14.795 1.00 83.25 346 LYS A C 1
ATOM 2711 O O . LYS A 1 346 ? -28.646 -7.793 14.710 1.00 83.25 346 LYS A O 1
ATOM 2716 N N . ASN A 1 347 ? -26.870 -6.796 15.645 1.00 82.44 347 ASN A N 1
ATOM 2717 C CA . ASN A 1 347 ? -26.388 -7.999 16.338 1.00 82.44 347 ASN A CA 1
ATOM 2718 C C . ASN A 1 347 ? -26.914 -8.151 17.769 1.00 82.44 347 ASN A C 1
ATOM 2720 O O . ASN A 1 347 ? -26.936 -9.263 18.288 1.00 82.44 347 ASN A O 1
ATOM 2724 N N . ILE A 1 348 ? -27.312 -7.054 18.419 1.00 84.00 348 ILE A N 1
ATOM 2725 C CA . ILE A 1 348 ? -27.751 -7.062 19.822 1.00 84.00 348 ILE A CA 1
ATOM 2726 C C . ILE A 1 348 ? -29.270 -6.896 19.899 1.00 84.00 348 ILE A C 1
ATOM 2728 O O . ILE A 1 348 ? -29.936 -7.670 20.582 1.00 84.00 348 ILE A O 1
ATOM 2732 N N . PHE A 1 349 ? -29.828 -5.920 19.177 1.00 80.69 349 PHE A N 1
ATOM 2733 C CA . PHE A 1 349 ? -31.255 -5.589 19.259 1.00 80.69 349 PHE A CA 1
ATOM 2734 C C . PHE A 1 349 ? -32.118 -6.281 18.185 1.00 80.69 349 PHE A C 1
ATOM 2736 O O . PHE A 1 349 ? -33.279 -6.588 18.443 1.00 80.69 349 PHE A O 1
ATOM 2743 N N . GLY A 1 350 ? -31.565 -6.575 17.005 1.00 61.22 350 GLY A N 1
ATOM 2744 C CA . GLY A 1 350 ? -32.279 -7.169 15.864 1.00 61.22 350 GLY A CA 1
ATOM 2745 C C . GLY A 1 350 ? -32.545 -8.675 15.967 1.00 61.22 350 GLY A C 1
ATOM 2746 O O . GLY A 1 350 ? -33.378 -9.206 15.236 1.00 61.22 350 GLY A O 1
ATOM 2747 N N . ALA A 1 351 ? -31.901 -9.376 16.904 1.00 56.06 351 ALA A N 1
ATOM 2748 C CA . ALA A 1 351 ? -32.029 -10.828 17.064 1.00 56.06 351 ALA A CA 1
ATOM 2749 C C . ALA A 1 351 ? -33.342 -11.297 17.738 1.00 56.06 351 ALA A C 1
ATOM 2751 O O . ALA A 1 351 ? -33.551 -12.499 17.886 1.00 56.06 351 ALA A O 1
ATOM 2752 N N . GLN A 1 352 ? -34.248 -10.394 18.139 1.00 49.38 352 GLN A N 1
ATOM 2753 C CA . GLN A 1 352 ? -35.474 -10.754 18.878 1.00 49.38 352 GLN A CA 1
ATOM 2754 C C . GLN A 1 352 ? -36.736 -11.004 18.027 1.00 49.38 352 GLN A C 1
ATOM 2756 O O . GLN A 1 352 ? -37.785 -11.300 18.592 1.00 49.38 352 GLN A O 1
ATOM 2761 N N . LEU A 1 353 ? -36.681 -10.956 16.690 1.00 47.22 353 LEU A N 1
ATOM 2762 C CA . LEU A 1 353 ? -37.889 -11.041 15.840 1.00 47.22 353 LEU A CA 1
ATOM 2763 C C . LEU A 1 353 ? -38.057 -12.337 15.026 1.00 47.22 353 LEU A C 1
ATOM 2765 O O . LEU A 1 353 ? -38.848 -12.375 14.088 1.00 47.22 353 LEU A O 1
ATOM 2769 N N . ALA A 1 354 ? -37.380 -13.423 15.409 1.00 43.25 354 ALA A N 1
ATOM 2770 C CA . ALA A 1 354 ? -37.519 -14.741 14.772 1.00 43.25 354 ALA A CA 1
ATOM 2771 C C . ALA A 1 354 ? -37.954 -15.853 15.748 1.00 43.25 354 ALA A C 1
ATOM 2773 O O . ALA A 1 354 ? -37.510 -16.992 15.634 1.00 43.25 354 ALA A O 1
ATOM 2774 N N . GLY A 1 355 ? -38.813 -15.537 16.725 1.00 42.81 355 GLY A N 1
ATOM 2775 C CA . GLY A 1 355 ? -39.204 -16.506 17.752 1.00 42.81 355 GLY A CA 1
ATOM 2776 C C . GLY A 1 355 ? -40.542 -16.240 18.435 1.00 42.81 355 GLY A C 1
ATOM 2777 O O . GLY A 1 355 ? -40.567 -16.174 19.653 1.00 42.81 355 GLY A O 1
ATOM 2778 N N . SER A 1 356 ? -41.647 -16.104 17.692 1.00 40.56 356 SER A N 1
ATOM 2779 C CA . SER A 1 356 ? -42.986 -16.492 18.191 1.00 40.56 356 SER A CA 1
ATOM 2780 C C . SER A 1 356 ? -44.046 -16.464 17.079 1.00 40.56 356 SER A C 1
ATOM 2782 O O . SER A 1 356 ? -44.862 -15.546 16.991 1.00 40.56 356 SER A O 1
ATOM 2784 N N . ARG A 1 357 ? -44.070 -17.478 16.213 1.00 37.53 357 ARG A N 1
ATOM 2785 C CA . ARG A 1 357 ? -45.305 -17.829 15.494 1.00 37.53 357 ARG A CA 1
ATOM 2786 C C . ARG A 1 357 ? -45.329 -19.316 15.158 1.00 37.53 357 ARG A C 1
ATOM 2788 O O . ARG A 1 357 ? -45.391 -19.696 13.999 1.00 37.53 357 ARG A O 1
ATOM 2795 N N . GLU A 1 358 ? -45.282 -20.154 16.189 1.00 36.88 358 GLU A N 1
ATOM 2796 C CA . GLU A 1 358 ? -45.951 -21.451 16.106 1.00 36.88 358 GLU A CA 1
ATOM 2797 C C . GLU A 1 358 ? -47.367 -21.244 16.640 1.00 36.88 358 GLU A C 1
ATOM 2799 O O . GLU A 1 358 ? -47.597 -21.000 17.823 1.00 36.88 358 GLU A O 1
ATOM 2804 N N . GLU A 1 359 ? -48.305 -21.204 15.698 1.00 38.22 359 GLU A N 1
ATOM 2805 C CA . GLU A 1 359 ? -49.733 -21.104 15.943 1.00 38.22 359 GLU A CA 1
ATOM 2806 C C . GLU A 1 359 ? -50.210 -22.340 16.711 1.00 38.22 359 GLU A C 1
ATOM 2808 O O . GLU A 1 359 ? -50.147 -23.468 16.221 1.00 38.22 359 GLU A O 1
ATOM 2813 N N . ASN A 1 360 ? -50.748 -22.099 17.907 1.00 35.72 360 ASN A N 1
ATOM 2814 C CA . ASN A 1 360 ? -51.704 -22.987 18.551 1.00 35.72 360 ASN A CA 1
ATOM 2815 C C . ASN A 1 360 ? -52.847 -23.282 17.568 1.00 35.72 360 ASN A C 1
ATOM 2817 O O . ASN A 1 360 ? -53.722 -22.443 17.359 1.00 35.72 360 ASN A O 1
ATOM 2821 N N . LYS A 1 361 ? -52.859 -24.486 16.995 1.00 37.44 361 LYS A N 1
ATOM 2822 C CA . LYS A 1 361 ? -54.069 -25.096 16.437 1.00 37.44 361 LYS A CA 1
ATOM 2823 C C . LYS A 1 361 ? -54.769 -25.894 17.537 1.00 37.44 361 LYS A C 1
ATOM 2825 O O . LYS A 1 361 ? -54.497 -27.076 17.718 1.00 37.44 361 LYS A O 1
ATOM 2830 N N . CYS A 1 362 ? -55.670 -25.223 18.243 1.00 37.41 362 CYS A N 1
ATOM 2831 C CA . CYS A 1 362 ? -56.899 -25.828 18.747 1.00 37.41 362 CYS A CA 1
ATOM 2832 C C . CYS A 1 362 ? -58.046 -25.082 18.068 1.00 37.41 362 CYS A C 1
ATOM 2834 O O . CYS A 1 362 ? -58.253 -23.908 18.364 1.00 37.41 362 CYS A O 1
ATOM 2836 N N . ASP A 1 363 ? -58.657 -25.731 17.080 1.00 36.25 363 ASP A N 1
ATOM 2837 C CA . ASP A 1 363 ? -60.106 -25.944 16.941 1.00 36.25 363 ASP A CA 1
ATOM 2838 C C . ASP A 1 363 ? -60.389 -26.716 15.643 1.00 36.25 363 ASP A C 1
ATOM 2840 O O . ASP A 1 363 ? -59.852 -26.325 14.575 1.00 36.25 363 ASP A O 1
#

Foldseek 3Di:
DVLCVLQCHDPVRHHPDPDDPPDPDSLVSSLVSNVPPPQLVVLLVLLCLLPDDDPDDDPVVLLVSLLVSLVVLLVQLVPLSGNLSSCLLCVVSVLVSLLVQLCVQQPPQPDFDLDLPLVSSVVSCVVGPSSVVSLVSVLSSCQLEDVLVVLLSLLVLLLVLLDPDPPPPPPRPNSDDRDHLLRSLSSLSVCLSRHPCVVPLCCQAAQLLLSLLSLLQSCLVRVVSDDPVSNVSSVSSSSSSVSSHDHDVVVVPCDPPPDDDDDDDDDDDDDDDDDDDDDDDDDDDDDDDDDDPDDDPDSPPNPCVSCVVPDHRSRDSPQPFSPPVVRSNVSSVVSVVSSVVVCCCVPPVVPPPPDDDPDDDDD